Protein AF-N1QYB9-F1 (afdb_monomer_lite)

Structure (mmCIF, N/CA/C/O backbone):
data_AF-N1QYB9-F1
#
_entry.id   AF-N1QYB9-F1
#
loop_
_atom_site.group_PDB
_atom_site.id
_atom_site.type_symbol
_atom_site.label_atom_id
_atom_site.label_alt_id
_atom_site.label_comp_id
_atom_site.label_asym_id
_atom_site.label_entity_id
_atom_site.label_seq_id
_atom_site.pdbx_PDB_ins_code
_atom_site.Cartn_x
_atom_site.Cartn_y
_atom_site.Cartn_z
_atom_site.occupancy
_atom_site.B_iso_or_equiv
_atom_site.auth_seq_id
_atom_site.auth_comp_id
_atom_site.auth_asym_id
_atom_site.auth_atom_id
_atom_site.pdbx_PDB_model_num
ATOM 1 N N . MET A 1 1 ? 18.808 -28.374 1.681 1.00 31.94 1 MET A N 1
ATOM 2 C CA . MET A 1 1 ? 18.114 -27.372 2.516 1.00 31.94 1 MET A CA 1
ATOM 3 C C . MET A 1 1 ? 18.538 -25.992 2.037 1.00 31.94 1 MET A C 1
ATOM 5 O O . MET A 1 1 ? 19.625 -25.562 2.381 1.00 31.94 1 MET A O 1
ATOM 9 N N . TRP A 1 2 ? 17.746 -25.351 1.176 1.00 32.72 2 TRP A N 1
ATOM 10 C CA . TRP A 1 2 ? 17.971 -23.973 0.722 1.00 32.72 2 TRP A CA 1
ATOM 11 C C . TRP A 1 2 ? 16.859 -23.116 1.328 1.00 32.72 2 TRP A C 1
ATOM 13 O O . TRP A 1 2 ? 15.765 -23.047 0.784 1.00 32.72 2 TRP A O 1
ATOM 23 N N . GLY A 1 3 ? 17.104 -22.553 2.509 1.00 38.09 3 GLY A N 1
ATOM 24 C CA . GLY A 1 3 ? 16.190 -21.619 3.167 1.00 38.09 3 GLY A CA 1
ATOM 25 C C . GLY A 1 3 ? 16.598 -20.185 2.856 1.00 38.09 3 GLY A C 1
ATOM 26 O O . GLY A 1 3 ? 17.058 -19.483 3.745 1.00 38.09 3 GLY A O 1
ATOM 27 N N . ASN A 1 4 ? 16.503 -19.782 1.588 1.00 41.50 4 ASN A N 1
ATOM 28 C CA . ASN A 1 4 ? 16.755 -18.408 1.151 1.00 41.50 4 ASN A CA 1
ATOM 29 C C . ASN A 1 4 ? 15.411 -17.683 1.002 1.00 41.50 4 ASN A C 1
ATOM 31 O O . ASN A 1 4 ? 14.925 -17.515 -0.114 1.00 41.50 4 ASN A O 1
ATOM 35 N N . THR A 1 5 ? 14.783 -17.265 2.098 1.00 49.66 5 THR A N 1
ATOM 36 C CA . THR A 1 5 ? 13.705 -16.269 2.012 1.00 49.66 5 THR A CA 1
ATOM 37 C C . THR A 1 5 ? 14.365 -14.919 1.724 1.00 49.66 5 THR A C 1
ATOM 39 O O . THR A 1 5 ? 15.030 -14.345 2.578 1.00 49.66 5 THR A O 1
ATOM 42 N N . ILE A 1 6 ? 14.284 -14.469 0.469 1.00 65.88 6 ILE A N 1
ATOM 43 C CA . ILE A 1 6 ? 14.927 -13.243 -0.049 1.00 65.88 6 ILE A CA 1
ATOM 44 C C . ILE A 1 6 ? 14.060 -11.988 0.225 1.00 65.88 6 ILE A C 1
ATOM 46 O O . ILE A 1 6 ? 14.392 -10.890 -0.202 1.00 65.88 6 ILE A O 1
ATOM 50 N N . GLY A 1 7 ? 12.978 -12.118 0.992 1.00 75.12 7 GLY A N 1
ATOM 51 C CA . GLY A 1 7 ? 11.957 -11.089 1.180 1.00 75.12 7 GLY A CA 1
ATOM 52 C C . GLY A 1 7 ? 10.583 -11.562 0.711 1.00 75.12 7 GLY A C 1
ATOM 53 O O . GLY A 1 7 ? 10.415 -12.714 0.300 1.00 75.12 7 GLY A O 1
ATOM 54 N N . SER A 1 8 ? 9.580 -10.684 0.776 1.00 82.81 8 SER A N 1
ATOM 55 C CA . SER A 1 8 ? 8.213 -11.002 0.341 1.00 82.81 8 SER A CA 1
ATOM 56 C C . SER A 1 8 ? 7.472 -9.789 -0.212 1.00 82.81 8 SER A C 1
ATOM 58 O O . SER A 1 8 ? 7.708 -8.659 0.210 1.00 82.81 8 SER A O 1
ATOM 60 N N . PHE A 1 9 ? 6.546 -10.023 -1.141 1.00 82.94 9 PHE A N 1
ATOM 61 C CA . PHE A 1 9 ? 5.632 -8.982 -1.602 1.00 82.94 9 PHE A CA 1
ATOM 62 C C . PHE A 1 9 ? 4.643 -8.597 -0.497 1.00 82.94 9 PHE A C 1
ATOM 64 O O . PHE A 1 9 ? 4.145 -9.455 0.240 1.00 82.94 9 PHE A O 1
ATOM 71 N N . CYS A 1 10 ? 4.370 -7.299 -0.378 1.00 80.31 10 CYS A N 1
ATOM 72 C CA . CYS A 1 10 ? 3.432 -6.759 0.606 1.00 80.31 10 CYS A CA 1
ATOM 73 C C . CYS A 1 10 ? 1.975 -6.891 0.152 1.00 80.31 10 CYS A C 1
ATOM 75 O O . CYS A 1 10 ? 1.085 -6.987 0.990 1.00 80.31 10 CYS A O 1
ATOM 77 N N . GLN A 1 11 ? 1.752 -6.924 -1.161 1.00 79.56 11 GLN A N 1
ATOM 78 C CA . GLN A 1 11 ? 0.469 -7.163 -1.819 1.00 79.56 11 GLN A CA 1
ATOM 79 C C . GLN A 1 11 ? 0.679 -8.194 -2.930 1.00 79.56 11 GLN A C 1
ATOM 81 O O . GLN A 1 11 ? 1.756 -8.249 -3.526 1.00 79.56 11 GLN A O 1
ATOM 86 N N . THR A 1 12 ? -0.335 -9.012 -3.207 1.00 73.19 12 THR A N 1
ATOM 87 C CA . THR A 1 12 ? -0.298 -10.006 -4.291 1.00 73.19 12 THR A CA 1
ATOM 88 C C . THR A 1 12 ? -0.384 -9.349 -5.666 1.00 73.19 12 THR A C 1
ATOM 90 O O . THR A 1 12 ? 0.372 -9.702 -6.571 1.00 73.19 12 THR A O 1
ATOM 93 N N . ASP A 1 13 ? -1.273 -8.366 -5.799 1.00 78.19 13 ASP A N 1
ATOM 94 C CA . ASP A 1 13 ? -1.549 -7.689 -7.060 1.00 78.19 13 ASP A CA 1
ATOM 95 C C . ASP A 1 13 ? -0.537 -6.575 -7.342 1.00 78.19 13 ASP A C 1
ATOM 97 O O . ASP A 1 13 ? -0.127 -5.826 -6.452 1.00 78.19 13 ASP A O 1
ATOM 101 N N . ALA A 1 14 ? -0.176 -6.442 -8.617 1.00 85.56 14 ALA A N 1
ATOM 102 C CA . ALA A 1 14 ? 0.562 -5.287 -9.101 1.00 85.56 14 ALA A CA 1
ATOM 103 C C . ALA A 1 14 ? -0.373 -4.083 -9.229 1.00 85.56 14 ALA A C 1
ATOM 105 O O . ALA A 1 14 ? -1.490 -4.201 -9.741 1.00 85.56 14 ALA A O 1
ATOM 106 N N . VAL A 1 15 ? 0.122 -2.900 -8.884 1.00 87.00 15 VAL A N 1
ATOM 107 C CA . VAL A 1 15 ? -0.492 -1.651 -9.334 1.00 87.00 15 VAL A CA 1
ATOM 108 C C . VAL A 1 15 ? -0.003 -1.384 -10.753 1.00 87.00 15 VAL A C 1
ATOM 110 O O . VAL A 1 15 ? 1.200 -1.392 -10.992 1.00 87.00 15 VAL A O 1
ATOM 113 N N . VAL A 1 16 ? -0.912 -1.166 -11.705 1.00 86.69 16 VAL A N 1
ATOM 114 C CA . VAL A 1 16 ? -0.556 -0.982 -13.120 1.00 86.69 16 VAL A CA 1
ATOM 115 C C . VAL A 1 16 ? -0.966 0.404 -13.598 1.00 86.69 16 VAL A C 1
ATOM 117 O O . VAL A 1 16 ? -2.115 0.801 -13.426 1.00 86.69 16 VAL A O 1
ATOM 120 N N . CYS A 1 17 ? -0.033 1.123 -14.221 1.00 84.19 17 CYS A N 1
ATOM 121 C CA . CYS A 1 17 ? -0.254 2.451 -14.786 1.00 84.19 17 CYS A CA 1
ATOM 122 C C . CYS A 1 17 ? 0.583 2.628 -16.061 1.00 84.19 17 CYS A C 1
ATOM 124 O O . CYS A 1 17 ? 1.764 2.299 -16.062 1.00 84.19 17 CYS A O 1
ATOM 126 N N . HIS A 1 18 ? -0.019 3.114 -17.153 1.00 81.94 18 HIS A N 1
ATOM 127 C CA . HIS A 1 18 ? 0.671 3.423 -18.424 1.00 81.94 18 HIS A CA 1
ATOM 128 C C . HIS A 1 18 ? 1.620 2.326 -18.953 1.00 81.94 18 HIS A C 1
ATOM 130 O O . HIS A 1 18 ? 2.706 2.614 -19.447 1.00 81.94 18 HIS A O 1
ATOM 136 N N . GLY A 1 19 ? 1.222 1.051 -18.854 1.00 81.81 19 GLY A N 1
ATOM 137 C CA . GLY A 1 19 ? 2.041 -0.087 -19.312 1.00 81.81 19 GLY A CA 1
ATOM 138 C C . GLY A 1 19 ? 3.166 -0.492 -18.352 1.00 81.81 19 GLY A C 1
ATOM 139 O O . GLY A 1 19 ? 4.018 -1.308 -18.699 1.00 81.81 19 GLY A O 1
ATOM 140 N N . VAL A 1 20 ? 3.155 0.055 -17.139 1.00 85.62 20 VAL A N 1
ATOM 141 C CA . VAL A 1 20 ? 4.111 -0.239 -16.077 1.00 85.62 20 VAL A CA 1
ATOM 142 C C . VAL A 1 20 ? 3.411 -0.942 -14.932 1.00 85.62 20 VAL A C 1
ATOM 144 O O . VAL A 1 20 ? 2.372 -0.481 -14.465 1.00 85.62 20 VAL A O 1
ATOM 147 N N . ALA A 1 21 ? 4.002 -2.033 -14.457 1.00 90.00 21 ALA A N 1
ATOM 148 C CA . ALA A 1 21 ? 3.568 -2.732 -13.261 1.00 90.00 21 ALA A CA 1
ATOM 149 C C . ALA A 1 21 ? 4.485 -2.394 -12.081 1.00 90.00 21 ALA A C 1
ATOM 151 O O . ALA A 1 21 ? 5.712 -2.380 -12.208 1.00 90.00 21 ALA A O 1
ATOM 152 N N . TYR A 1 22 ? 3.877 -2.140 -10.929 1.00 89.12 22 TYR A N 1
ATOM 153 C CA . TYR A 1 22 ? 4.549 -1.780 -9.694 1.00 89.12 22 TYR A CA 1
ATOM 154 C C . TYR A 1 22 ? 4.148 -2.745 -8.582 1.00 89.12 22 TYR A C 1
ATOM 156 O O . TYR A 1 22 ? 2.961 -2.975 -8.345 1.00 89.12 22 TYR A O 1
ATOM 164 N N . TRP A 1 23 ? 5.137 -3.258 -7.858 1.00 90.25 23 TRP A N 1
ATOM 165 C CA . TRP A 1 23 ? 4.931 -4.031 -6.637 1.00 90.25 23 TRP A CA 1
ATOM 166 C C . TRP A 1 23 ? 5.656 -3.389 -5.473 1.00 90.25 23 TRP A C 1
ATOM 168 O O . TRP A 1 23 ? 6.728 -2.811 -5.635 1.00 90.25 23 TRP A O 1
ATOM 178 N N . LEU A 1 24 ? 5.105 -3.576 -4.281 1.00 87.81 24 LEU A N 1
ATOM 179 C CA . LEU A 1 24 ? 5.788 -3.275 -3.037 1.00 87.81 24 LEU A CA 1
ATOM 180 C C . LEU A 1 24 ? 6.392 -4.559 -2.460 1.00 87.81 24 LEU A C 1
ATOM 182 O O . LEU A 1 24 ? 5.697 -5.560 -2.272 1.00 87.81 24 LEU A O 1
ATOM 186 N N . PHE A 1 25 ? 7.692 -4.524 -2.192 1.00 86.31 25 PHE A N 1
ATOM 187 C CA . PHE A 1 25 ? 8.484 -5.662 -1.748 1.00 86.31 25 PHE A CA 1
ATOM 188 C C . PHE A 1 25 ? 9.208 -5.339 -0.442 1.00 86.31 25 PHE A C 1
ATOM 190 O O . PHE A 1 25 ? 9.868 -4.309 -0.333 1.00 86.31 25 PHE A O 1
ATOM 197 N N . HIS A 1 26 ? 9.111 -6.234 0.535 1.00 84.06 26 HIS A N 1
ATOM 198 C CA . HIS A 1 26 ? 9.889 -6.190 1.767 1.00 84.06 26 HIS A CA 1
ATOM 199 C C . HIS A 1 26 ? 11.169 -7.006 1.597 1.00 84.06 26 HIS A C 1
ATOM 201 O O . HIS A 1 26 ? 11.096 -8.214 1.364 1.00 84.06 26 HIS A O 1
ATOM 207 N N . ASP A 1 27 ? 12.327 -6.364 1.735 1.00 82.19 27 ASP A N 1
ATOM 208 C CA . ASP A 1 27 ? 13.626 -7.030 1.767 1.00 82.19 27 ASP A CA 1
ATOM 209 C C . ASP A 1 27 ? 13.995 -7.358 3.220 1.00 82.19 27 ASP A C 1
ATOM 211 O O . ASP A 1 27 ? 14.325 -6.472 4.011 1.00 82.19 27 ASP A O 1
ATOM 215 N N . ASP A 1 28 ? 13.954 -8.647 3.568 1.00 78.00 28 ASP A N 1
ATOM 216 C CA . ASP A 1 28 ? 14.229 -9.122 4.928 1.00 78.00 28 ASP A CA 1
ATOM 217 C C . ASP A 1 28 ? 15.686 -8.879 5.366 1.00 78.00 28 ASP A C 1
ATOM 219 O O . ASP A 1 28 ? 15.951 -8.756 6.566 1.00 78.00 28 ASP A O 1
ATOM 223 N N . LYS A 1 29 ? 16.637 -8.826 4.420 1.00 79.69 29 LYS A N 1
ATOM 224 C CA . LYS A 1 29 ? 18.067 -8.647 4.717 1.00 79.69 29 LYS A CA 1
ATOM 225 C C . LYS A 1 29 ? 18.377 -7.198 5.038 1.00 79.69 29 LYS A C 1
ATOM 227 O O . LYS A 1 29 ? 18.977 -6.919 6.073 1.00 79.69 29 LYS A O 1
ATOM 232 N N . GLU A 1 30 ? 17.931 -6.301 4.167 1.00 77.94 30 GLU A N 1
ATOM 233 C CA . GLU A 1 30 ? 18.138 -4.859 4.325 1.00 77.94 30 GLU A CA 1
ATOM 234 C C . GLU A 1 30 ? 17.107 -4.223 5.268 1.00 77.94 30 GLU A C 1
ATOM 236 O O . GLU A 1 30 ? 17.228 -3.055 5.619 1.00 77.94 30 GLU A O 1
ATOM 241 N N . ARG A 1 31 ? 16.098 -4.997 5.702 1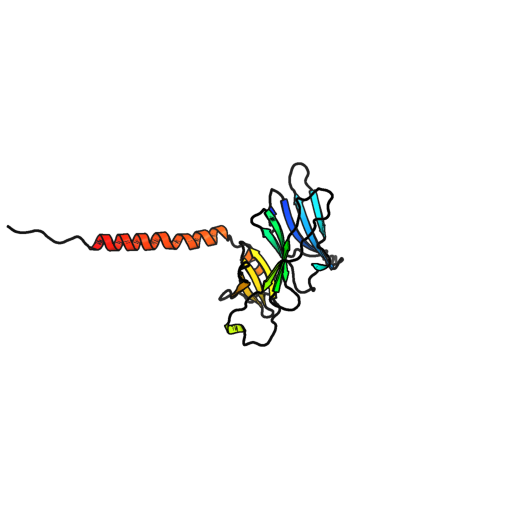.00 78.06 31 ARG A N 1
ATOM 242 C CA . ARG A 1 31 ? 15.021 -4.573 6.615 1.00 78.06 31 ARG A CA 1
ATOM 243 C C . ARG A 1 31 ? 14.320 -3.318 6.103 1.00 78.06 31 ARG A C 1
ATOM 245 O O . ARG A 1 31 ? 14.046 -2.394 6.864 1.00 78.06 31 ARG A O 1
ATOM 252 N N . CYS A 1 32 ? 14.055 -3.303 4.800 1.00 78.56 32 CYS A N 1
ATOM 253 C CA . CYS A 1 32 ? 13.515 -2.152 4.095 1.00 78.56 32 CYS A CA 1
ATOM 254 C C . CYS A 1 32 ? 12.396 -2.544 3.135 1.00 78.56 32 CYS A C 1
ATOM 256 O O . CYS A 1 32 ? 12.197 -3.718 2.813 1.00 78.56 32 CYS A O 1
ATOM 258 N N . PHE A 1 33 ? 11.691 -1.532 2.641 1.00 83.00 33 PHE A N 1
ATOM 259 C CA . PHE A 1 33 ? 10.690 -1.690 1.599 1.00 83.00 33 PHE A CA 1
ATOM 260 C C . PHE A 1 33 ? 11.184 -1.065 0.299 1.00 83.00 33 PHE A C 1
ATOM 262 O O . PHE A 1 33 ? 11.785 0.011 0.282 1.00 83.00 33 PHE A O 1
ATOM 269 N N . ARG A 1 34 ? 10.919 -1.757 -0.805 1.00 85.94 34 ARG A N 1
ATOM 270 C CA . ARG A 1 34 ? 11.282 -1.337 -2.153 1.00 85.94 34 ARG A CA 1
ATOM 271 C C . ARG A 1 34 ? 10.076 -1.405 -3.062 1.00 85.94 34 ARG A C 1
ATOM 273 O O . ARG A 1 34 ? 9.285 -2.343 -2.986 1.00 85.94 34 ARG A O 1
ATOM 280 N N . ILE A 1 35 ? 9.985 -0.450 -3.972 1.00 88.00 35 ILE A N 1
ATOM 281 C CA . ILE A 1 35 ? 9.087 -0.550 -5.112 1.00 88.00 35 ILE A CA 1
ATOM 282 C C . ILE A 1 35 ? 9.842 -1.229 -6.245 1.00 88.00 35 ILE A C 1
ATOM 284 O O . ILE A 1 35 ? 10.920 -0.788 -6.647 1.00 88.00 35 ILE A O 1
ATOM 288 N N . VAL A 1 36 ? 9.265 -2.314 -6.744 1.00 89.00 36 VAL A N 1
ATOM 289 C CA . VAL A 1 36 ? 9.715 -3.017 -7.940 1.00 89.00 36 VAL A CA 1
ATOM 290 C C . VAL A 1 36 ? 8.882 -2.509 -9.100 1.00 89.00 36 VAL A C 1
ATOM 292 O O . VAL A 1 36 ? 7.666 -2.673 -9.104 1.00 89.00 36 VAL A O 1
ATOM 295 N N . LYS A 1 37 ? 9.540 -1.894 -10.075 1.00 89.06 37 LYS A N 1
ATOM 296 C CA . LYS A 1 37 ? 8.941 -1.389 -11.306 1.00 89.06 37 LYS A CA 1
ATOM 297 C C . LYS A 1 37 ? 9.320 -2.317 -12.454 1.00 89.06 37 LYS A C 1
ATOM 299 O O . LYS A 1 37 ? 10.508 -2.539 -12.681 1.00 89.06 37 LYS A O 1
ATOM 304 N N . LEU A 1 38 ? 8.331 -2.808 -13.191 1.00 87.50 38 LEU A N 1
ATOM 305 C CA . LEU A 1 38 ? 8.507 -3.562 -14.430 1.00 87.50 38 LEU A CA 1
ATOM 306 C C . LEU A 1 38 ? 7.824 -2.809 -15.566 1.00 87.50 38 LEU A C 1
ATOM 308 O O . LEU A 1 38 ? 6.611 -2.604 -15.530 1.00 87.50 38 LEU A O 1
ATOM 312 N N . MET A 1 39 ? 8.591 -2.426 -16.581 1.00 84.31 39 MET A N 1
ATOM 313 C CA . MET A 1 39 ? 8.029 -1.968 -17.851 1.00 84.31 39 MET A CA 1
ATOM 314 C C . MET A 1 39 ? 8.244 -3.061 -18.887 1.00 84.31 39 MET A C 1
ATOM 316 O O . MET A 1 39 ? 9.363 -3.556 -19.018 1.00 84.31 39 MET A O 1
ATOM 320 N N . ILE A 1 40 ? 7.179 -3.418 -19.603 1.00 78.81 40 ILE A N 1
ATOM 321 C CA . ILE A 1 40 ? 7.239 -4.345 -20.735 1.00 78.81 40 ILE A CA 1
ATOM 322 C C . ILE A 1 40 ? 6.979 -3.529 -21.998 1.00 78.81 40 ILE A C 1
ATOM 324 O O . ILE A 1 40 ? 5.965 -2.834 -22.088 1.00 78.81 40 ILE A O 1
ATOM 328 N N . GLY A 1 41 ? 7.900 -3.563 -22.955 1.00 74.06 41 GLY A N 1
ATOM 329 C CA . GLY A 1 41 ? 7.850 -2.680 -24.115 1.00 74.06 41 GLY A CA 1
ATOM 330 C C . GLY A 1 41 ? 8.956 -2.947 -25.126 1.00 74.06 41 GLY A C 1
ATOM 331 O O . GLY A 1 41 ? 9.275 -4.091 -25.426 1.00 74.06 41 GLY A O 1
ATOM 332 N N . GLN A 1 42 ? 9.507 -1.876 -25.705 1.00 67.44 42 GLN A N 1
ATOM 333 C CA . GLN A 1 42 ? 10.589 -1.993 -26.687 1.00 67.44 42 GLN A CA 1
ATOM 334 C C . GLN A 1 42 ? 11.907 -2.444 -26.039 1.00 67.44 42 GLN A C 1
ATOM 336 O O . GLN A 1 42 ? 12.627 -3.235 -26.640 1.00 67.44 42 GLN A O 1
ATOM 341 N N . ASP A 1 43 ? 12.159 -1.997 -24.806 1.00 75.19 43 ASP A N 1
ATOM 342 C CA . ASP A 1 43 ? 13.225 -2.483 -23.934 1.00 75.19 43 ASP A CA 1
ATOM 343 C C . ASP A 1 43 ? 12.609 -2.822 -22.572 1.00 75.19 43 ASP A C 1
ATOM 345 O O . ASP A 1 43 ? 12.263 -1.929 -21.789 1.00 75.19 43 ASP A O 1
ATOM 349 N N . ASP A 1 44 ? 12.434 -4.115 -22.304 1.00 80.75 44 ASP A N 1
ATOM 350 C CA . ASP A 1 44 ? 11.954 -4.591 -21.010 1.00 80.75 44 ASP A CA 1
ATOM 351 C C . ASP A 1 44 ? 12.986 -4.251 -19.934 1.00 80.75 44 ASP A C 1
ATOM 353 O O . ASP A 1 44 ? 14.159 -4.623 -20.037 1.00 80.75 44 ASP A O 1
ATOM 357 N N . TYR A 1 45 ? 12.562 -3.569 -18.871 1.00 82.50 45 TYR A N 1
ATOM 358 C CA . TYR A 1 45 ? 13.455 -3.297 -17.752 1.00 82.50 45 TYR A CA 1
ATOM 359 C C . TYR A 1 45 ? 12.763 -3.398 -16.399 1.00 82.50 45 TYR A C 1
ATOM 361 O O . TYR A 1 45 ? 11.583 -3.082 -16.222 1.00 82.50 45 TYR A O 1
ATOM 369 N N . LEU A 1 46 ? 13.567 -3.828 -15.428 1.00 86.00 46 LEU A N 1
ATOM 370 C CA . LEU A 1 46 ? 13.214 -3.972 -14.027 1.00 86.00 46 LEU A CA 1
ATOM 371 C C . LEU A 1 46 ? 14.021 -2.952 -13.215 1.00 86.00 46 LEU A C 1
ATOM 373 O O . LEU A 1 46 ? 15.252 -2.958 -13.266 1.00 86.00 46 LEU A O 1
ATOM 377 N N . ARG A 1 47 ? 13.346 -2.085 -12.458 1.00 85.56 47 ARG A N 1
ATOM 378 C CA . ARG A 1 47 ? 13.981 -1.095 -11.573 1.00 85.56 47 ARG A CA 1
ATOM 379 C C . ARG A 1 47 ? 13.513 -1.294 -10.137 1.00 85.56 47 ARG A C 1
ATOM 381 O O . ARG A 1 47 ? 12.347 -1.584 -9.890 1.00 85.56 47 ARG A O 1
ATOM 388 N N . PHE A 1 48 ? 14.430 -1.088 -9.198 1.00 84.25 48 PHE A N 1
ATOM 389 C CA . PHE A 1 48 ? 14.136 -1.052 -7.772 1.00 84.25 48 PHE A CA 1
ATOM 390 C C . PHE A 1 48 ? 14.310 0.372 -7.259 1.00 84.25 48 PHE A C 1
ATOM 392 O O . PHE A 1 48 ? 15.355 0.986 -7.482 1.00 84.25 48 PHE A O 1
ATOM 399 N N . THR A 1 49 ? 13.304 0.869 -6.550 1.00 84.19 49 THR A N 1
ATOM 400 C CA . THR A 1 49 ? 13.345 2.168 -5.879 1.00 84.19 49 THR A CA 1
ATOM 401 C C . THR A 1 49 ? 13.168 1.946 -4.388 1.00 84.19 49 THR A C 1
ATOM 403 O O . THR A 1 49 ? 12.232 1.273 -3.959 1.00 84.19 49 THR A O 1
ATOM 406 N N . TRP A 1 50 ? 14.086 2.487 -3.596 1.00 79.75 50 TRP A N 1
ATOM 407 C CA . TRP A 1 50 ? 14.026 2.413 -2.142 1.00 79.75 50 TRP A CA 1
ATOM 408 C C . TRP A 1 50 ? 12.969 3.376 -1.620 1.00 79.75 50 TRP A C 1
ATOM 410 O O . TRP A 1 50 ? 12.855 4.498 -2.120 1.00 79.75 50 TRP A O 1
ATOM 420 N N . LEU A 1 51 ? 12.200 2.937 -0.627 1.00 79.06 51 LEU A N 1
ATOM 421 C CA . LEU A 1 51 ? 11.386 3.866 0.143 1.00 79.06 51 LEU A CA 1
ATOM 422 C C . LEU A 1 51 ? 12.275 4.594 1.167 1.00 79.06 51 LEU A C 1
ATOM 424 O O . LEU A 1 51 ? 13.211 3.977 1.679 1.00 79.06 51 LEU A O 1
ATOM 428 N N . PRO A 1 52 ? 12.014 5.884 1.447 1.00 72.50 52 PRO A N 1
ATOM 429 C CA . PRO A 1 52 ? 12.692 6.632 2.501 1.00 72.50 52 PRO A CA 1
ATOM 430 C C . PRO A 1 52 ? 12.717 5.880 3.834 1.00 72.50 52 PRO A C 1
ATOM 432 O O . PRO A 1 52 ? 11.736 5.231 4.196 1.00 72.50 52 PRO A O 1
ATOM 435 N N . ASP A 1 53 ? 13.793 6.043 4.607 1.00 68.88 53 ASP A N 1
ATOM 436 C CA . ASP A 1 53 ? 13.923 5.413 5.930 1.00 68.88 53 ASP A CA 1
ATOM 437 C C . ASP A 1 53 ? 12.802 5.838 6.898 1.00 68.88 53 ASP A C 1
ATOM 439 O O . ASP A 1 53 ? 12.362 5.066 7.745 1.00 68.88 53 ASP A O 1
ATOM 443 N N . GLU A 1 54 ? 12.272 7.050 6.728 1.00 68.75 54 GLU A N 1
ATOM 444 C CA . GLU A 1 54 ? 11.125 7.588 7.475 1.00 68.75 54 GLU A CA 1
ATOM 445 C C . GLU A 1 54 ? 9.823 6.810 7.219 1.00 68.75 54 GLU A C 1
ATOM 447 O O . GLU A 1 54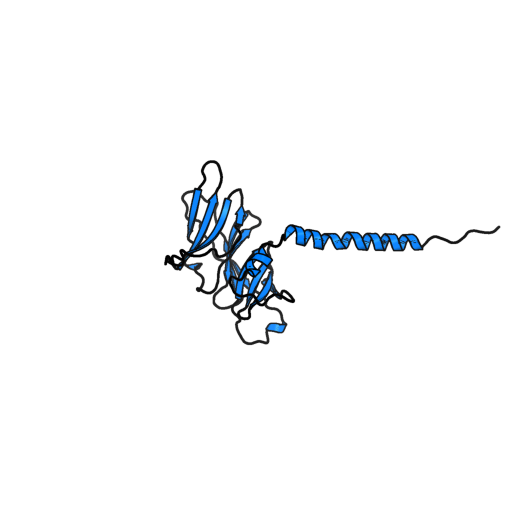 ? 8.899 6.852 8.031 1.00 68.75 54 GLU A O 1
ATOM 452 N N . MET A 1 55 ? 9.759 6.092 6.093 1.00 68.19 55 MET A N 1
ATOM 453 C CA . MET A 1 55 ? 8.651 5.226 5.699 1.00 68.19 55 MET A CA 1
ATOM 454 C C . MET A 1 55 ? 8.845 3.782 6.166 1.00 68.19 55 MET A C 1
ATOM 456 O O . MET A 1 55 ? 8.005 2.942 5.849 1.00 68.19 55 MET A O 1
ATOM 460 N N . LEU A 1 56 ? 9.916 3.450 6.899 1.00 64.94 56 LEU A N 1
ATOM 461 C CA . LEU A 1 56 ? 10.131 2.096 7.411 1.00 64.94 56 LEU A CA 1
ATOM 462 C C . LEU A 1 56 ? 9.120 1.801 8.531 1.00 64.94 56 LEU A C 1
ATOM 464 O O . LEU A 1 56 ? 9.196 2.403 9.602 1.00 64.94 56 LEU A O 1
ATOM 468 N N . PRO A 1 57 ? 8.142 0.906 8.312 1.00 60.28 57 PRO A N 1
ATOM 469 C CA . PRO A 1 57 ? 7.218 0.511 9.357 1.00 60.28 57 PRO A CA 1
ATOM 470 C C . PRO A 1 57 ? 7.947 -0.284 10.438 1.00 60.28 57 PRO A C 1
ATOM 472 O O . PRO A 1 57 ? 8.967 -0.937 10.192 1.00 60.28 57 PRO A O 1
ATOM 475 N N . ASP A 1 58 ? 7.344 -0.308 11.623 1.00 58.47 58 ASP A N 1
ATOM 476 C CA . ASP A 1 58 ? 7.611 -1.386 12.560 1.00 58.47 58 ASP A CA 1
ATOM 477 C C . ASP A 1 58 ? 7.214 -2.730 11.917 1.00 58.47 58 ASP A C 1
ATOM 479 O O . ASP A 1 58 ? 6.310 -2.803 11.078 1.00 58.47 58 ASP A O 1
ATOM 483 N N . ARG A 1 59 ? 7.927 -3.799 12.281 1.00 54.78 59 ARG A N 1
ATOM 484 C CA . ARG A 1 59 ? 7.964 -5.098 11.578 1.00 54.78 59 ARG A CA 1
ATOM 485 C C . ARG A 1 59 ? 6.596 -5.747 11.344 1.00 54.78 59 ARG A C 1
ATOM 487 O O . ARG A 1 59 ? 6.475 -6.610 10.474 1.00 54.78 59 ARG A O 1
ATOM 494 N N . ASP A 1 60 ? 5.588 -5.325 12.095 1.00 58.41 60 ASP A N 1
ATOM 495 C CA . ASP A 1 60 ? 4.257 -5.916 12.108 1.00 58.41 60 ASP A CA 1
ATOM 496 C C . ASP A 1 60 ? 3.264 -5.236 11.146 1.00 58.41 60 ASP A C 1
ATOM 498 O O . ASP A 1 60 ? 2.153 -5.737 10.955 1.00 58.41 60 ASP A O 1
ATOM 502 N N . HIS A 1 61 ? 3.634 -4.123 10.494 1.00 70.88 61 HIS A N 1
ATOM 503 C CA . HIS A 1 61 ? 2.740 -3.391 9.587 1.00 70.88 61 HIS A CA 1
ATOM 504 C C . HIS A 1 61 ? 3.254 -3.363 8.156 1.00 70.88 61 HIS A C 1
ATOM 506 O O . HIS A 1 61 ? 4.152 -2.609 7.796 1.00 70.88 61 HIS A O 1
ATOM 512 N N . ARG A 1 62 ? 2.625 -4.172 7.302 1.00 77.06 62 ARG A N 1
ATOM 513 C CA . ARG A 1 62 ? 2.899 -4.163 5.865 1.00 77.06 62 ARG A CA 1
ATOM 514 C C . ARG A 1 62 ? 2.272 -2.911 5.237 1.00 77.06 62 ARG A C 1
ATOM 516 O O . ARG A 1 62 ? 1.063 -2.719 5.388 1.00 77.06 62 ARG A O 1
ATOM 523 N N . PRO A 1 63 ? 3.053 -2.059 4.549 1.00 85.69 63 PRO A N 1
ATOM 524 C CA . PRO A 1 63 ? 2.493 -0.978 3.764 1.00 85.69 63 PRO A CA 1
ATOM 525 C C . PRO A 1 63 ? 1.800 -1.554 2.530 1.00 85.69 63 PRO A C 1
ATOM 527 O O . PRO A 1 63 ? 1.964 -2.725 2.179 1.00 85.69 63 PRO A O 1
ATOM 530 N N . CYS A 1 64 ? 1.028 -0.719 1.852 1.00 87.44 64 CYS A N 1
ATOM 531 C CA . CYS A 1 64 ? 0.336 -1.119 0.641 1.00 87.44 64 CYS A CA 1
ATOM 532 C C . CYS A 1 64 ? 0.449 -0.014 -0.420 1.00 87.44 64 CYS A C 1
ATOM 534 O O . CYS A 1 64 ? 0.433 1.174 -0.094 1.00 87.44 64 CYS A O 1
ATOM 536 N N . LEU A 1 65 ? 0.650 -0.400 -1.679 1.00 88.81 65 LEU A N 1
ATOM 537 C CA . LEU A 1 65 ? 0.758 0.504 -2.817 1.00 88.81 65 LEU A CA 1
ATOM 538 C C . LEU A 1 65 ? -0.633 0.762 -3.404 1.00 88.81 65 LEU A C 1
ATOM 540 O O . LEU A 1 65 ? -1.475 -0.137 -3.450 1.00 88.81 65 LEU A O 1
ATOM 544 N N . ARG A 1 66 ? -0.849 1.991 -3.865 1.00 88.44 66 ARG A N 1
ATOM 545 C CA . ARG A 1 66 ? -2.080 2.462 -4.498 1.00 88.44 66 ARG A CA 1
ATOM 546 C C . ARG A 1 66 ? -1.754 3.353 -5.695 1.00 88.44 66 ARG A C 1
ATOM 548 O O . ARG A 1 66 ? -0.786 4.112 -5.654 1.00 88.44 66 ARG A O 1
ATOM 555 N N . LEU A 1 67 ? -2.619 3.313 -6.710 1.00 87.75 67 LEU A N 1
ATOM 556 C CA . LEU A 1 67 ? -2.683 4.332 -7.758 1.00 87.75 67 LEU A CA 1
ATOM 557 C C . LEU A 1 67 ? -3.750 5.379 -7.425 1.00 87.75 67 LEU A C 1
ATOM 559 O O . LEU A 1 67 ? -4.878 5.047 -7.044 1.00 87.75 67 LEU A O 1
ATOM 563 N N . ASN A 1 68 ? -3.395 6.646 -7.574 1.00 85.38 68 ASN A N 1
ATOM 564 C CA . ASN A 1 68 ? -4.328 7.756 -7.457 1.00 85.38 68 ASN A CA 1
ATOM 565 C C . ASN A 1 68 ? -5.047 8.019 -8.787 1.00 85.38 68 ASN A C 1
ATOM 567 O O . ASN A 1 68 ? -4.664 7.518 -9.839 1.00 85.38 68 ASN A O 1
ATOM 571 N N . SER A 1 69 ? -6.098 8.838 -8.747 1.00 83.38 69 SER A N 1
ATOM 572 C CA . SER A 1 69 ? -6.863 9.230 -9.941 1.00 83.38 69 SER A CA 1
ATOM 573 C C . SER A 1 69 ? -6.082 10.098 -10.932 1.00 83.38 69 SER A C 1
ATOM 575 O O . SER A 1 69 ? -6.541 10.303 -12.048 1.00 83.38 69 SER A O 1
ATOM 577 N N . ASP A 1 70 ? -4.954 10.659 -10.503 1.00 84.81 70 ASP A N 1
ATOM 578 C CA . ASP A 1 70 ? -4.024 11.451 -11.311 1.00 84.81 70 ASP A CA 1
ATOM 579 C C . ASP A 1 70 ? -2.820 10.619 -11.792 1.00 84.81 70 ASP A C 1
ATOM 581 O O . ASP A 1 70 ? -1.792 11.183 -12.156 1.00 84.81 70 ASP A O 1
ATOM 585 N N . ASP A 1 71 ? -2.940 9.286 -11.764 1.00 82.31 71 ASP A N 1
ATOM 586 C CA . ASP A 1 71 ? -1.911 8.320 -12.164 1.00 82.31 71 ASP A CA 1
ATOM 587 C C . ASP A 1 71 ? -0.623 8.357 -11.323 1.00 82.31 71 ASP A C 1
ATOM 589 O O . ASP A 1 71 ? 0.375 7.720 -11.673 1.00 82.31 71 ASP A O 1
ATOM 593 N N . THR A 1 72 ? -0.638 9.049 -10.179 1.00 86.06 72 THR A N 1
ATOM 594 C CA . THR A 1 72 ? 0.488 9.060 -9.239 1.00 86.06 72 THR A CA 1
ATOM 595 C C . THR A 1 72 ? 0.439 7.869 -8.287 1.00 86.06 72 THR A C 1
ATOM 597 O O . THR A 1 72 ? -0.630 7.415 -7.863 1.00 86.06 72 THR A O 1
ATOM 600 N N . LEU A 1 73 ? 1.614 7.355 -7.918 1.00 88.12 73 LEU A N 1
ATOM 601 C CA . LEU A 1 73 ? 1.725 6.298 -6.919 1.00 88.12 73 LEU A CA 1
ATOM 602 C C . LEU A 1 73 ? 1.653 6.865 -5.506 1.00 88.12 73 LEU A C 1
ATOM 604 O O . LEU A 1 73 ? 2.155 7.949 -5.193 1.00 88.12 73 LEU A O 1
ATOM 608 N N . SER A 1 74 ? 1.044 6.091 -4.618 1.00 90.00 74 SER A N 1
ATOM 609 C CA . SER A 1 74 ? 1.054 6.363 -3.190 1.00 90.00 74 SER A CA 1
ATOM 610 C C . SER A 1 74 ? 1.276 5.104 -2.379 1.00 90.00 74 SER A C 1
ATOM 612 O O . SER A 1 74 ? 0.802 4.027 -2.735 1.00 90.00 74 SER A O 1
ATOM 614 N N . VAL A 1 75 ? 1.982 5.259 -1.266 1.00 89.88 75 VAL A N 1
ATOM 615 C CA . VAL A 1 75 ? 2.194 4.205 -0.279 1.00 89.88 75 VAL A CA 1
ATOM 616 C C . VAL A 1 75 ? 1.363 4.533 0.951 1.00 89.88 75 VAL A C 1
ATOM 618 O O . VAL A 1 75 ? 1.453 5.618 1.525 1.00 89.88 75 VAL A O 1
ATOM 621 N N . LEU A 1 76 ? 0.533 3.577 1.335 1.00 89.56 76 LEU A N 1
ATOM 622 C CA . LEU A 1 76 ? -0.340 3.623 2.493 1.00 89.56 76 LEU A CA 1
ATOM 623 C C . LEU A 1 76 ? 0.316 2.827 3.619 1.00 89.56 76 LEU A C 1
ATOM 625 O O . LEU A 1 76 ? 0.690 1.669 3.429 1.00 89.56 76 LEU A O 1
ATOM 629 N N . GLN A 1 77 ? 0.433 3.432 4.793 1.00 87.12 77 GLN A N 1
ATOM 630 C CA . GLN A 1 77 ? 1.149 2.859 5.927 1.00 87.12 77 GLN A CA 1
ATOM 631 C C . GLN A 1 77 ? 0.398 3.120 7.229 1.00 87.12 77 GLN A C 1
ATOM 633 O O . GLN A 1 77 ? -0.101 4.221 7.453 1.00 87.12 77 GLN A O 1
ATOM 638 N N . MET A 1 78 ? 0.323 2.115 8.103 1.00 85.50 78 MET A N 1
ATOM 639 C CA . MET A 1 78 ? -0.219 2.310 9.447 1.00 85.50 78 MET A CA 1
ATOM 640 C C . MET A 1 78 ? 0.864 2.845 10.381 1.00 85.50 78 MET A C 1
ATOM 642 O O . MET A 1 78 ? 1.983 2.333 10.392 1.00 85.50 78 MET A O 1
ATOM 646 N N . GLN A 1 79 ? 0.521 3.843 11.192 1.00 79.88 79 GLN A N 1
ATOM 647 C CA . GLN A 1 79 ? 1.397 4.322 12.252 1.00 79.88 79 GLN A CA 1
ATOM 648 C C . GLN A 1 79 ? 1.423 3.326 13.426 1.00 79.88 79 GLN A C 1
ATOM 650 O O . GLN A 1 79 ? 0.374 2.858 13.866 1.00 79.88 79 GLN A O 1
ATOM 655 N N . GLU A 1 80 ? 2.614 3.086 13.985 1.00 66.81 80 GLU A N 1
ATOM 656 C CA . GLU A 1 80 ? 2.914 2.120 15.063 1.00 66.81 80 GLU A CA 1
ATOM 657 C C . GLU A 1 80 ? 1.916 2.135 16.239 1.00 66.81 80 GLU A C 1
ATOM 659 O O . GLU A 1 80 ? 1.567 1.101 16.800 1.00 66.81 80 GLU A O 1
ATOM 664 N N . THR A 1 81 ? 1.409 3.310 16.624 1.00 62.12 81 THR A N 1
ATOM 665 C CA . THR A 1 81 ? 0.631 3.466 17.863 1.00 62.12 81 THR A CA 1
ATOM 666 C C . THR A 1 81 ? -0.885 3.587 17.688 1.00 62.12 81 THR A C 1
ATOM 668 O O . THR A 1 81 ? -1.563 3.990 18.649 1.00 62.12 81 THR A O 1
ATOM 671 N N . GLY A 1 82 ? -1.455 3.215 16.533 1.00 63.94 82 GLY A N 1
ATOM 672 C CA . GLY A 1 82 ? -2.908 3.047 16.460 1.00 63.94 82 GLY A CA 1
ATOM 673 C C . GLY A 1 82 ? -3.568 3.133 15.090 1.00 63.94 82 GLY A C 1
ATOM 674 O O . GLY A 1 82 ? -3.136 2.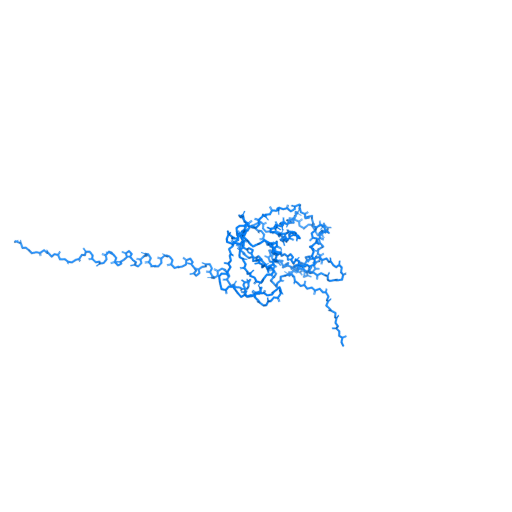545 14.111 1.00 63.94 82 GLY A O 1
ATOM 675 N N . SER A 1 83 ? -4.702 3.829 15.071 1.00 77.94 83 SER A N 1
ATOM 676 C CA . SER A 1 83 ? -5.662 3.911 13.973 1.00 77.94 83 SER A CA 1
ATOM 677 C C . SER A 1 83 ? -5.340 5.021 12.973 1.00 77.94 83 SER A C 1
ATOM 679 O O . SER A 1 83 ? -6.251 5.586 12.387 1.00 77.94 83 SER A O 1
ATOM 681 N N . ARG A 1 84 ? -4.072 5.403 12.805 1.00 86.94 84 ARG A N 1
ATOM 682 C CA . ARG A 1 84 ? -3.684 6.496 11.903 1.00 86.94 84 ARG A CA 1
ATOM 683 C C . ARG A 1 84 ? -2.999 5.944 10.669 1.00 86.94 84 ARG A C 1
ATOM 685 O O . ARG A 1 84 ? -1.985 5.261 10.771 1.00 86.94 84 ARG A O 1
ATOM 692 N N . LEU A 1 85 ? -3.553 6.290 9.518 1.00 88.50 85 LEU A N 1
ATOM 693 C CA . LEU A 1 85 ? -3.041 5.930 8.212 1.00 88.50 85 LEU A CA 1
ATOM 694 C C . LEU A 1 85 ? -2.243 7.099 7.635 1.00 88.50 85 LEU A C 1
ATOM 696 O O . LEU A 1 85 ? -2.776 8.197 7.489 1.00 88.50 85 LEU A O 1
ATOM 700 N N . GLN A 1 86 ? -0.991 6.853 7.279 1.00 89.50 86 GLN A N 1
ATOM 701 C CA . GLN A 1 86 ? -0.149 7.768 6.521 1.00 89.50 86 GLN A CA 1
ATOM 702 C C . GLN A 1 86 ? -0.228 7.428 5.031 1.00 89.50 86 GLN A C 1
ATOM 704 O O . GLN A 1 86 ? -0.138 6.264 4.642 1.00 89.50 86 GLN A O 1
ATOM 709 N N . ILE A 1 87 ? -0.404 8.455 4.203 1.00 89.75 87 ILE A N 1
ATOM 710 C CA . ILE A 1 87 ? -0.423 8.378 2.745 1.00 89.75 87 ILE A CA 1
ATOM 711 C C . ILE A 1 87 ? 0.755 9.186 2.220 1.00 89.75 87 ILE A C 1
ATOM 713 O O . ILE A 1 87 ? 0.721 10.418 2.214 1.00 89.75 87 ILE A O 1
ATOM 717 N N . TRP A 1 88 ? 1.777 8.478 1.765 1.00 89.06 88 TRP A N 1
ATOM 718 C CA . TRP A 1 88 ? 2.959 9.043 1.132 1.00 89.06 88 TRP A CA 1
ATOM 719 C C . TRP A 1 88 ? 2.738 9.091 -0.370 1.00 89.06 88 TRP A C 1
ATOM 721 O O . TRP A 1 88 ? 2.334 8.087 -0.957 1.00 89.06 88 TRP A O 1
ATOM 731 N N . ARG A 1 89 ? 2.991 10.239 -0.997 1.00 88.00 89 ARG A N 1
ATOM 732 C CA . ARG A 1 89 ? 2.821 10.412 -2.445 1.00 88.00 89 ARG A CA 1
ATOM 733 C C . ARG A 1 89 ? 4.171 10.566 -3.116 1.00 88.00 89 ARG A C 1
ATOM 735 O O . ARG A 1 89 ? 5.044 11.249 -2.586 1.00 88.00 89 ARG A O 1
ATOM 742 N N . GLN A 1 90 ? 4.314 9.963 -4.286 1.00 82.94 90 GLN A N 1
ATOM 743 C CA . GLN A 1 90 ? 5.473 10.194 -5.132 1.00 82.94 90 GLN A CA 1
ATOM 744 C C . GLN A 1 90 ? 5.321 11.546 -5.843 1.00 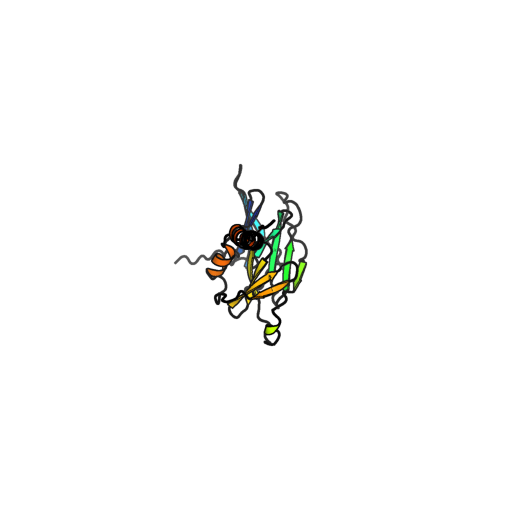82.94 90 GLN A C 1
ATOM 746 O O . GLN A 1 90 ? 4.290 11.798 -6.466 1.00 82.94 90 GLN A O 1
ATOM 751 N N . GLU A 1 91 ? 6.333 12.407 -5.759 1.00 73.44 91 GLU A N 1
ATOM 752 C CA . GLU A 1 91 ? 6.390 13.678 -6.483 1.00 73.44 91 GLU A CA 1
ATOM 753 C C . GLU A 1 91 ? 7.330 13.595 -7.688 1.00 73.44 91 GLU A C 1
ATOM 755 O O . GLU A 1 91 ? 8.400 12.983 -7.641 1.00 73.44 91 GLU A O 1
ATOM 760 N N . GLY A 1 92 ? 6.905 14.244 -8.775 1.00 62.75 92 GLY A N 1
ATOM 761 C CA . GLY A 1 92 ? 7.646 14.347 -10.027 1.00 62.75 92 GLY A CA 1
ATOM 762 C C . GLY A 1 92 ? 7.345 13.224 -11.019 1.00 62.75 92 GLY A C 1
ATOM 763 O O . GLY A 1 92 ? 7.099 12.074 -10.657 1.00 62.75 92 GLY A O 1
ATOM 764 N N . GLN A 1 93 ? 7.386 13.564 -12.311 1.00 54.12 93 GLN A N 1
ATOM 765 C CA . GLN A 1 93 ? 7.547 12.548 -13.345 1.00 54.12 93 GLN A CA 1
ATOM 766 C C . GLN A 1 93 ? 8.951 11.964 -13.210 1.00 54.12 93 GLN A C 1
ATOM 768 O O . GLN A 1 93 ? 9.924 12.715 -13.153 1.00 54.12 93 GLN A O 1
ATOM 773 N N . GLU A 1 94 ? 9.047 10.635 -13.144 1.00 53.19 94 GLU A N 1
ATOM 774 C CA . GLU A 1 94 ? 10.321 9.921 -13.115 1.00 53.19 94 GLU A CA 1
ATOM 775 C C . GLU A 1 94 ? 11.197 10.378 -14.286 1.00 53.19 94 GLU A C 1
ATOM 777 O O . GLU A 1 94 ? 11.018 9.947 -15.426 1.00 53.19 94 GLU A O 1
ATOM 782 N N . SER A 1 95 ? 12.193 11.218 -14.008 1.00 48.09 95 SER A N 1
ATOM 783 C CA . SER A 1 95 ? 13.362 11.236 -14.867 1.00 48.09 95 SER A CA 1
ATOM 784 C C . SER A 1 95 ? 14.119 9.928 -14.619 1.00 48.09 95 SER A C 1
ATOM 786 O O . SER A 1 95 ? 14.142 9.393 -13.506 1.00 48.09 95 SER A O 1
ATOM 788 N N . PHE A 1 96 ? 14.733 9.381 -15.667 1.00 46.59 96 PHE A N 1
ATOM 789 C CA . PHE A 1 96 ? 15.481 8.119 -15.602 1.00 46.59 96 PHE A CA 1
ATOM 790 C C . PHE A 1 96 ? 16.605 8.119 -14.546 1.00 46.59 96 PHE A C 1
ATOM 792 O O . PHE A 1 96 ? 17.090 7.051 -14.177 1.00 46.59 96 PHE A O 1
ATOM 799 N N . TYR A 1 97 ? 16.999 9.299 -14.057 1.00 45.91 97 TYR A N 1
ATOM 800 C CA . TYR A 1 97 ? 18.160 9.501 -13.196 1.00 45.91 97 TYR A CA 1
ATOM 801 C C . TYR A 1 97 ? 17.826 9.986 -11.788 1.00 45.91 97 TYR A C 1
ATOM 803 O O . TYR A 1 97 ? 18.702 9.904 -10.931 1.00 45.91 97 TYR A O 1
ATOM 811 N N . ASP A 1 98 ? 16.606 10.465 -11.527 1.00 47.31 98 ASP A N 1
ATOM 812 C CA . ASP A 1 98 ? 16.288 10.998 -10.203 1.00 47.31 98 ASP A CA 1
ATOM 813 C C . ASP A 1 98 ? 15.778 9.911 -9.258 1.00 47.31 98 ASP A C 1
ATOM 815 O O . ASP A 1 98 ? 15.024 8.999 -9.633 1.00 47.31 98 ASP A O 1
ATOM 819 N N . SER A 1 99 ? 16.215 10.014 -8.008 1.00 55.16 99 SER A N 1
ATOM 820 C CA . SER A 1 99 ? 15.573 9.341 -6.890 1.00 55.16 99 SER A CA 1
ATOM 821 C C . SER A 1 99 ? 14.194 9.961 -6.726 1.00 55.16 99 SER A C 1
ATOM 823 O O . SER A 1 99 ? 14.094 11.152 -6.437 1.00 55.16 99 SER A O 1
ATOM 825 N N . SER A 1 100 ? 13.142 9.172 -6.931 1.00 61.09 100 SER 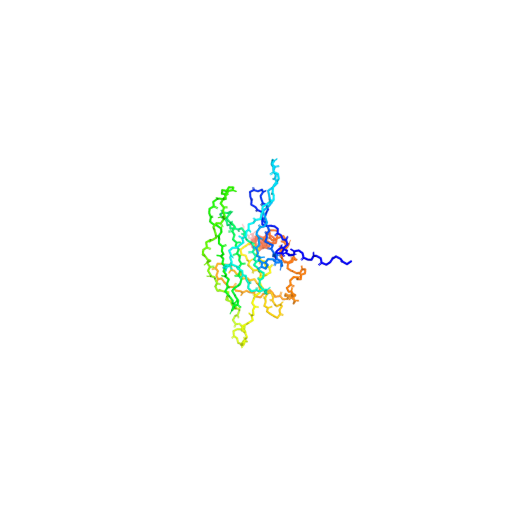A N 1
ATOM 826 C CA . SER A 1 100 ? 11.765 9.597 -6.698 1.00 61.09 100 SER A CA 1
ATOM 827 C C . SER A 1 100 ? 11.649 10.272 -5.331 1.00 61.09 100 SER A C 1
ATOM 829 O O . SER A 1 100 ? 11.887 9.625 -4.309 1.00 61.09 100 SER A O 1
ATOM 831 N N . GLN A 1 101 ? 11.312 11.561 -5.310 1.00 71.75 101 GLN A N 1
ATOM 832 C CA . GLN A 1 101 ? 11.085 12.269 -4.057 1.00 71.75 101 GLN A CA 1
ATOM 833 C C . GLN A 1 101 ? 9.703 11.873 -3.539 1.00 71.75 101 GLN A C 1
ATOM 835 O O . GLN A 1 101 ? 8.698 11.983 -4.241 1.00 71.75 101 GLN A O 1
ATOM 840 N N . TRP A 1 102 ? 9.663 11.337 -2.324 1.00 80.12 102 TRP A N 1
ATOM 841 C CA . TRP A 1 102 ? 8.419 11.036 -1.629 1.00 80.12 102 TRP A CA 1
ATOM 842 C C . TRP A 1 102 ? 8.069 12.227 -0.750 1.00 80.12 102 TRP A C 1
ATOM 844 O O . TRP A 1 102 ? 8.882 12.672 0.058 1.00 80.12 102 TRP A O 1
ATOM 854 N N . LEU A 1 103 ? 6.865 12.757 -0.931 1.00 81.50 103 LEU A N 1
ATOM 855 C CA . LEU A 1 103 ? 6.382 13.891 -0.159 1.00 81.50 103 LEU A CA 1
ATOM 856 C C . LEU A 1 103 ? 5.925 13.476 1.231 1.00 81.50 103 LEU A C 1
ATOM 858 O O . LEU A 1 103 ? 5.469 12.350 1.449 1.00 81.50 103 LEU A O 1
ATOM 862 N N . HIS A 1 104 ? 5.969 14.456 2.136 1.00 71.69 104 HIS A N 1
ATOM 863 C CA . HIS A 1 104 ? 5.471 14.332 3.498 1.00 71.69 104 HIS A CA 1
ATOM 864 C C . HIS A 1 104 ? 4.065 13.706 3.524 1.00 71.69 104 HIS A C 1
ATOM 866 O O . HIS A 1 104 ? 3.192 14.107 2.743 1.00 71.69 104 HIS A O 1
ATOM 872 N N . PRO A 1 105 ? 3.804 12.765 4.446 1.00 78.38 105 PRO A N 1
ATOM 873 C CA . PRO A 1 105 ? 2.571 12.006 4.445 1.00 78.38 105 PRO A CA 1
ATOM 874 C C . PRO A 1 105 ? 1.365 12.881 4.775 1.00 78.38 105 PRO A C 1
ATOM 876 O O . PRO A 1 105 ? 1.370 13.661 5.735 1.00 78.38 105 PRO A O 1
ATOM 879 N N . GLN A 1 106 ? 0.278 12.678 4.035 1.00 88.06 106 GLN A N 1
ATOM 880 C CA . GLN A 1 106 ? -1.057 13.027 4.507 1.00 88.06 106 GLN A CA 1
ATOM 881 C C . GLN A 1 106 ? -1.467 11.993 5.560 1.00 88.06 106 GLN A C 1
ATOM 883 O O . GLN A 1 106 ? -1.339 10.797 5.325 1.00 88.06 106 GLN A O 1
ATOM 888 N N . THR A 1 107 ? -1.973 12.424 6.715 1.00 88.69 107 THR A N 1
ATOM 889 C CA . THR A 1 107 ? -2.425 11.501 7.769 1.00 88.69 107 THR A CA 1
ATOM 890 C C . THR A 1 107 ? -3.944 11.522 7.891 1.00 88.69 107 THR A C 1
ATOM 892 O O . THR A 1 107 ? -4.539 12.592 7.995 1.00 88.69 107 THR A O 1
ATOM 895 N N . ILE A 1 108 ? -4.562 10.343 7.909 1.00 89.56 108 ILE A N 1
ATOM 896 C CA . ILE A 1 108 ? -5.997 10.141 8.132 1.00 89.56 108 ILE A CA 1
ATOM 897 C C . ILE A 1 108 ? -6.183 9.333 9.410 1.00 89.56 108 ILE A C 1
ATOM 899 O O . ILE A 1 108 ? -5.498 8.337 9.643 1.00 89.56 108 ILE A O 1
ATOM 903 N N . GLU A 1 109 ? -7.133 9.744 10.241 1.00 90.19 109 GLU A N 1
ATOM 904 C CA . GLU A 1 109 ? -7.536 8.972 11.409 1.00 90.19 109 GLU A CA 1
ATOM 905 C C . GLU A 1 109 ? -8.657 7.999 11.034 1.00 90.19 109 GLU A C 1
ATOM 907 O O . GLU A 1 109 ? -9.718 8.400 10.562 1.00 90.19 109 GLU A O 1
ATOM 912 N N . LEU A 1 110 ? -8.419 6.710 11.249 1.00 88.44 110 LEU A N 1
ATOM 913 C CA . LEU A 1 110 ? -9.396 5.651 11.073 1.00 88.44 110 LEU A CA 1
ATOM 914 C C . LEU A 1 110 ? -10.333 5.615 12.280 1.00 88.44 110 LEU A C 1
ATOM 916 O O . LEU A 1 110 ? -9.941 5.342 13.419 1.00 88.44 110 LEU A O 1
ATOM 920 N N . ILE A 1 111 ? -11.601 5.894 12.010 1.00 87.12 111 ILE A N 1
ATOM 921 C CA . ILE A 1 111 ? -12.642 6.030 13.016 1.00 87.12 111 ILE A CA 1
ATOM 922 C C . ILE A 1 111 ? -13.300 4.669 13.201 1.00 87.12 111 ILE A C 1
ATOM 924 O O . ILE A 1 111 ? -14.096 4.224 12.370 1.00 87.12 111 ILE A O 1
ATOM 928 N N . GLN A 1 112 ? -12.976 4.010 14.313 1.00 80.56 112 GLN A N 1
ATOM 929 C CA . GLN A 1 112 ? -13.560 2.716 14.650 1.00 80.56 112 GLN A CA 1
ATOM 930 C C . GLN A 1 112 ? -15.080 2.806 14.898 1.00 80.56 112 GLN A C 1
ATOM 932 O O . GLN A 1 112 ? -15.575 3.833 15.382 1.00 80.56 112 GLN A O 1
ATOM 937 N N . PRO A 1 113 ? -15.831 1.713 14.651 1.00 76.56 113 PRO A N 1
ATOM 938 C CA . PRO A 1 113 ? -17.258 1.651 14.946 1.00 76.56 113 PRO A CA 1
ATOM 939 C C . PRO A 1 113 ? -17.568 1.972 16.415 1.00 76.56 113 PRO A C 1
ATOM 941 O O . PRO A 1 113 ? -16.867 1.537 17.327 1.00 76.56 113 PRO A O 1
ATOM 944 N N . TYR A 1 114 ? -18.666 2.694 16.653 1.00 65.69 114 TYR A N 1
ATOM 945 C CA . TYR A 1 114 ? -19.043 3.223 17.972 1.00 65.69 114 TYR A CA 1
ATOM 946 C C . TYR A 1 114 ? -19.073 2.170 19.095 1.00 65.69 114 TYR A C 1
ATOM 948 O O . TYR A 1 114 ? -18.646 2.452 20.212 1.00 65.69 114 TYR A O 1
ATOM 956 N N . TRP A 1 115 ? -19.509 0.943 18.796 1.00 62.75 115 TRP A N 1
ATOM 957 C CA . TRP A 1 115 ? -19.616 -0.147 19.772 1.00 62.75 115 TRP A CA 1
ATOM 958 C C . TRP A 1 115 ? -18.259 -0.681 20.266 1.00 62.75 115 TRP A C 1
ATOM 960 O O . TRP A 1 115 ? -18.211 -1.359 21.289 1.00 62.75 115 TRP A O 1
ATOM 970 N N . LYS A 1 116 ? -17.150 -0.357 19.586 1.00 62.06 116 LYS A N 1
ATOM 971 C CA . LYS A 1 116 ? -15.794 -0.740 20.001 1.00 62.06 116 LYS A CA 1
ATOM 972 C C . LYS A 1 116 ? -15.126 0.228 20.966 1.00 62.06 116 LYS A C 1
ATOM 974 O O . LYS A 1 116 ? -14.190 -0.192 21.645 1.00 62.06 116 LYS A O 1
ATOM 979 N N . LYS A 1 117 ? -15.601 1.476 21.075 1.00 56.03 117 LYS A N 1
ATOM 980 C CA . LYS A 1 117 ? -14.987 2.508 21.939 1.00 56.03 117 LYS A CA 1
ATOM 981 C C . LYS A 1 117 ? -14.882 2.082 23.412 1.00 56.03 117 LYS A C 1
ATOM 983 O O . LYS A 1 117 ? -14.085 2.642 24.153 1.00 56.03 117 LYS A O 1
ATOM 988 N N . THR A 1 118 ? -15.665 1.086 23.822 1.00 46.16 118 THR A N 1
ATOM 989 C CA . THR A 1 118 ? -15.743 0.561 25.189 1.00 46.16 118 THR A CA 1
ATOM 990 C C . THR A 1 118 ? -14.688 -0.506 25.509 1.00 46.16 118 THR A C 1
ATOM 992 O O . THR A 1 118 ? -14.510 -0.848 26.675 1.00 46.16 118 THR A O 1
ATOM 995 N N . THR A 1 119 ? -13.972 -1.042 24.512 1.00 50.97 119 THR A N 1
ATOM 996 C CA . THR A 1 119 ? -12.953 -2.084 24.733 1.00 50.97 119 THR A CA 1
ATOM 997 C C . THR A 1 119 ? -11.581 -1.424 24.802 1.00 50.97 119 THR A C 1
ATOM 999 O O . THR A 1 119 ? -11.029 -0.998 23.795 1.00 50.97 119 THR A O 1
ATOM 1002 N N . GLN A 1 120 ? -11.063 -1.291 26.018 1.00 43.66 120 GLN A N 1
ATOM 1003 C CA . GLN A 1 120 ? -9.900 -0.486 26.398 1.00 43.66 120 GLN A CA 1
ATOM 1004 C C . GLN A 1 120 ? -8.550 -1.120 25.994 1.00 43.66 120 GLN A C 1
ATOM 1006 O O . GLN A 1 120 ? -7.653 -1.282 26.814 1.00 43.66 120 GLN A O 1
ATOM 1011 N N . GLY A 1 121 ? -8.405 -1.502 24.729 1.00 52.31 121 GLY A N 1
ATOM 1012 C CA . GLY A 1 121 ? -7.135 -1.905 24.133 1.00 52.31 121 GLY A CA 1
ATOM 1013 C C . GLY A 1 121 ? -6.933 -1.122 22.847 1.00 52.31 121 GLY A C 1
ATOM 1014 O O . GLY A 1 121 ? -7.839 -1.070 22.016 1.00 52.31 121 GLY A O 1
ATOM 1015 N N . LYS A 1 122 ? -5.766 -0.491 22.675 1.00 58.25 122 LYS A N 1
ATOM 1016 C CA . LYS A 1 122 ? -5.326 -0.029 21.354 1.00 58.25 122 LYS A CA 1
ATOM 1017 C C . LYS A 1 122 ? -5.100 -1.278 20.500 1.00 58.25 122 LYS A C 1
ATOM 1019 O O . LYS A 1 122 ? -3.990 -1.791 20.452 1.00 58.25 122 LYS A O 1
ATOM 1024 N N . ASP A 1 123 ? -6.166 -1.813 19.912 1.00 66.62 123 ASP A N 1
ATOM 1025 C CA . ASP A 1 123 ? -6.054 -2.914 18.961 1.00 66.62 123 ASP A CA 1
ATOM 1026 C C . ASP A 1 123 ? -5.248 -2.381 17.769 1.00 66.62 123 ASP A C 1
ATOM 1028 O O . ASP A 1 123 ? -5.691 -1.467 17.066 1.00 66.62 123 ASP A O 1
ATOM 1032 N N . THR A 1 124 ? -4.045 -2.916 17.577 1.00 76.00 124 THR A N 1
ATOM 1033 C CA . THR A 1 124 ? -3.188 -2.556 16.454 1.00 76.00 124 THR A CA 1
ATOM 1034 C C . THR A 1 124 ? -3.875 -2.952 15.147 1.00 76.00 124 THR A C 1
ATOM 1036 O O . THR A 1 124 ? -4.415 -4.058 15.040 1.00 76.00 124 THR A O 1
ATOM 1039 N N . LEU A 1 125 ? -3.901 -2.042 14.170 1.00 81.75 125 LEU A N 1
ATOM 1040 C CA . LEU A 1 125 ? -4.500 -2.283 12.859 1.00 81.75 125 LEU A CA 1
ATOM 1041 C C . LEU A 1 125 ? -3.409 -2.631 11.847 1.00 81.75 125 LEU A C 1
ATOM 1043 O O . LEU A 1 125 ? -2.377 -1.978 11.791 1.00 81.75 125 LEU A O 1
ATOM 1047 N N . SER A 1 126 ? -3.654 -3.642 11.025 1.00 81.56 126 SER A N 1
ATOM 1048 C CA . SER A 1 126 ? -2.785 -4.034 9.914 1.00 81.56 126 SER A CA 1
ATOM 1049 C C . SER A 1 126 ? -3.512 -3.829 8.593 1.00 81.56 126 SER A C 1
ATOM 1051 O O . SER A 1 126 ? -4.701 -4.132 8.486 1.00 81.56 126 SER A O 1
ATOM 1053 N N . ILE A 1 127 ? -2.809 -3.309 7.590 1.00 84.69 127 ILE A N 1
ATOM 1054 C CA . ILE A 1 127 ? -3.353 -3.151 6.242 1.00 84.69 127 ILE A CA 1
ATOM 1055 C C . ILE A 1 127 ? -3.323 -4.511 5.544 1.00 84.69 127 ILE A C 1
ATOM 1057 O O . ILE A 1 127 ? -2.289 -5.173 5.528 1.00 84.69 127 ILE A O 1
ATOM 1061 N N . LEU A 1 128 ? -4.455 -4.909 4.966 1.00 81.69 128 LEU A N 1
ATOM 1062 C CA . LEU A 1 128 ? -4.545 -6.078 4.086 1.00 81.69 128 LEU A CA 1
ATOM 1063 C C . LEU A 1 128 ? -4.418 -5.672 2.614 1.00 81.69 128 LEU A C 1
ATOM 1065 O O . LEU A 1 128 ? -3.906 -6.423 1.792 1.00 81.69 128 LEU A O 1
ATOM 1069 N N . GLY A 1 129 ? -4.860 -4.457 2.287 1.00 83.06 129 GLY A N 1
ATOM 1070 C CA . GLY A 1 129 ? -4.697 -3.863 0.970 1.00 83.06 129 GLY A CA 1
ATOM 1071 C C . GLY A 1 129 ? -5.708 -2.757 0.704 1.00 83.06 129 GLY A C 1
ATOM 1072 O O . GLY A 1 129 ? -6.550 -2.444 1.545 1.00 83.06 129 GLY A O 1
ATOM 1073 N N . GLU A 1 130 ? -5.627 -2.158 -0.476 1.00 85.56 130 GLU A N 1
ATOM 1074 C CA . GLU A 1 130 ? -6.513 -1.089 -0.925 1.00 85.56 130 GLU A CA 1
ATOM 1075 C C . GLU A 1 130 ? -7.032 -1.421 -2.318 1.00 85.56 130 GLU A C 1
ATOM 1077 O O . GLU A 1 130 ? -6.286 -1.915 -3.163 1.00 85.56 130 GLU A O 1
ATOM 1082 N N . LYS A 1 131 ? -8.325 -1.178 -2.543 1.00 77.81 131 LYS A N 1
ATOM 1083 C CA . LYS A 1 131 ? -8.925 -1.287 -3.869 1.00 77.81 131 LYS A CA 1
ATOM 1084 C C . LYS A 1 131 ? -10.099 -0.326 -3.998 1.00 77.81 131 LYS A C 1
ATOM 1086 O O . LYS A 1 131 ? -10.954 -0.245 -3.116 1.00 77.81 131 LYS A O 1
ATOM 1091 N N . CYS A 1 132 ? -10.164 0.382 -5.125 1.00 74.44 132 CYS A N 1
ATOM 1092 C CA . CYS A 1 132 ? -11.264 1.291 -5.468 1.00 74.44 132 CYS A CA 1
ATOM 1093 C C . CYS A 1 132 ? -11.568 2.359 -4.392 1.00 74.44 132 CYS A C 1
ATOM 1095 O O . CYS A 1 132 ? -12.730 2.680 -4.142 1.00 74.44 132 CYS A O 1
ATOM 1097 N N . GLY A 1 133 ? -10.543 2.902 -3.733 1.00 77.38 133 GLY A N 1
ATOM 1098 C CA . GLY A 1 133 ? -10.678 3.924 -2.692 1.00 77.38 133 GLY A CA 1
ATOM 1099 C C . GLY A 1 133 ? -11.112 3.381 -1.327 1.00 77.38 133 GLY A C 1
ATOM 1100 O O . GLY A 1 133 ? -11.373 4.163 -0.408 1.00 77.38 133 GLY A O 1
ATOM 1101 N N . LYS A 1 134 ? -11.205 2.055 -1.175 1.00 84.19 134 LYS A N 1
ATOM 1102 C CA . LYS A 1 134 ? -11.520 1.385 0.087 1.00 84.19 134 LYS A CA 1
ATOM 1103 C C . LYS A 1 134 ? -10.297 0.633 0.581 1.00 84.19 134 LYS A C 1
ATOM 1105 O O . LYS A 1 134 ? -9.727 -0.197 -0.123 1.00 84.19 134 LYS A O 1
ATOM 1110 N N . LEU A 1 135 ? -9.927 0.907 1.823 1.00 87.88 135 LEU A N 1
ATOM 1111 C CA . LEU A 1 135 ? -8.855 0.212 2.515 1.00 87.88 135 LEU A CA 1
ATOM 1112 C C . LEU A 1 135 ? -9.438 -0.973 3.284 1.00 87.88 135 LEU A C 1
ATOM 1114 O O . LEU A 1 135 ? -10.403 -0.815 4.032 1.00 87.88 135 LEU A O 1
ATOM 1118 N N . LEU A 1 136 ? -8.844 -2.149 3.133 1.00 87.12 136 LEU A N 1
ATOM 1119 C CA . LEU A 1 136 ? -9.112 -3.303 3.979 1.00 87.12 136 LEU A CA 1
ATOM 1120 C C . LEU A 1 136 ? -8.080 -3.336 5.102 1.00 87.12 136 LEU A C 1
ATOM 1122 O O . LEU A 1 136 ? -6.872 -3.358 4.859 1.00 87.12 136 LEU A O 1
ATOM 1126 N N . VAL A 1 137 ? -8.568 -3.330 6.340 1.00 85.12 137 VAL A N 1
ATOM 1127 C CA . VAL A 1 137 ? -7.735 -3.392 7.541 1.00 85.12 137 VAL A CA 1
ATOM 1128 C C . VAL A 1 137 ? -8.221 -4.481 8.473 1.00 85.12 137 VAL A C 1
ATOM 1130 O O . VAL A 1 137 ? -9.409 -4.790 8.532 1.00 85.12 137 VAL A O 1
ATOM 1133 N N . MET A 1 138 ? -7.298 -5.028 9.243 1.00 83.00 138 MET A N 1
ATOM 1134 C CA . MET A 1 138 ? -7.565 -6.074 10.210 1.00 83.00 138 MET A CA 1
ATOM 1135 C C . MET A 1 138 ? -7.039 -5.671 11.576 1.00 83.00 138 MET A C 1
ATOM 1137 O O . MET A 1 138 ? -5.972 -5.073 11.680 1.00 83.00 138 MET A O 1
ATOM 1141 N N . ASP A 1 139 ? -7.791 -5.984 12.624 1.00 81.31 139 ASP A N 1
ATOM 1142 C CA . ASP A 1 139 ? -7.339 -5.758 13.993 1.00 81.31 139 ASP A CA 1
ATOM 1143 C C . ASP A 1 139 ? -6.552 -6.949 14.560 1.00 81.31 139 ASP A C 1
ATOM 1145 O O . ASP A 1 139 ? -6.539 -8.044 13.997 1.00 81.31 139 ASP A O 1
ATOM 1149 N N . GLY A 1 140 ? -5.937 -6.764 15.730 1.00 76.75 140 GLY A N 1
ATOM 1150 C CA . GLY A 1 140 ? -5.214 -7.833 16.431 1.00 76.75 140 GLY A CA 1
ATOM 1151 C C . GLY A 1 140 ? -6.058 -9.061 16.818 1.00 76.75 140 GLY A C 1
ATOM 1152 O O . GLY A 1 140 ? -5.502 -10.056 17.276 1.00 76.75 140 GLY A O 1
ATOM 1153 N N . ARG A 1 141 ? -7.387 -9.028 16.640 1.00 77.19 141 ARG A N 1
ATOM 1154 C CA . ARG A 1 141 ? -8.293 -10.168 16.864 1.00 77.19 141 ARG A CA 1
ATOM 1155 C C . ARG A 1 141 ? -8.685 -10.879 15.565 1.00 77.19 141 ARG A C 1
ATOM 1157 O O . ARG A 1 141 ? -9.496 -11.802 15.610 1.00 77.19 141 ARG A O 1
ATOM 1164 N N . GLY A 1 142 ? -8.133 -10.459 14.426 1.00 75.94 142 GLY A N 1
ATOM 1165 C CA . GLY A 1 142 ? -8.430 -11.023 13.110 1.00 75.94 142 GLY A CA 1
ATOM 1166 C C . GLY A 1 142 ? -9.751 -10.543 12.506 1.00 75.94 142 GLY A C 1
ATOM 1167 O O . GLY A 1 142 ? -10.218 -11.132 11.533 1.00 75.94 142 GLY A O 1
ATOM 1168 N N . ARG A 1 143 ? -10.383 -9.501 13.066 1.00 79.75 143 ARG A N 1
ATOM 1169 C CA . ARG A 1 143 ? -11.611 -8.924 12.497 1.00 79.75 143 ARG A CA 1
ATOM 1170 C C . ARG A 1 143 ? -11.250 -7.973 11.371 1.00 79.75 143 ARG A C 1
ATOM 1172 O O . ARG A 1 143 ? -10.361 -7.138 11.531 1.00 79.75 143 ARG A O 1
ATOM 1179 N N . VAL A 1 144 ? -11.977 -8.080 10.264 1.00 83.31 144 VAL A N 1
ATOM 1180 C CA . VAL A 1 144 ? -11.732 -7.301 9.049 1.00 83.31 144 VAL A CA 1
ATOM 1181 C C . VAL A 1 144 ? -12.707 -6.131 8.950 1.00 83.31 144 VAL A C 1
ATOM 1183 O O . VAL A 1 144 ? -13.910 -6.257 9.193 1.00 83.31 144 VAL A O 1
ATOM 1186 N N . TYR A 1 145 ? -12.178 -4.981 8.555 1.00 85.38 145 TYR A N 1
ATOM 1187 C CA . TYR A 1 145 ? -12.904 -3.737 8.371 1.00 85.38 145 TYR A CA 1
ATOM 1188 C C . TYR A 1 145 ? -12.612 -3.164 6.991 1.00 85.38 145 TYR A C 1
ATOM 1190 O O . TYR A 1 145 ? -11.481 -3.198 6.512 1.00 85.38 145 TYR A O 1
ATOM 1198 N N . THR A 1 146 ? -13.628 -2.561 6.388 1.00 89.06 146 THR A N 1
ATOM 1199 C CA . THR A 1 146 ? -13.440 -1.611 5.292 1.00 89.06 146 THR A CA 1
ATOM 1200 C C . THR A 1 146 ? -13.339 -0.213 5.879 1.00 89.06 146 THR A C 1
ATOM 1202 O O . THR A 1 146 ? -14.225 0.183 6.641 1.00 89.06 146 THR A O 1
ATOM 1205 N N . ALA A 1 147 ? -12.312 0.538 5.507 1.00 89.44 147 ALA A N 1
ATOM 1206 C CA . ALA A 1 147 ? -12.173 1.948 5.822 1.00 89.44 14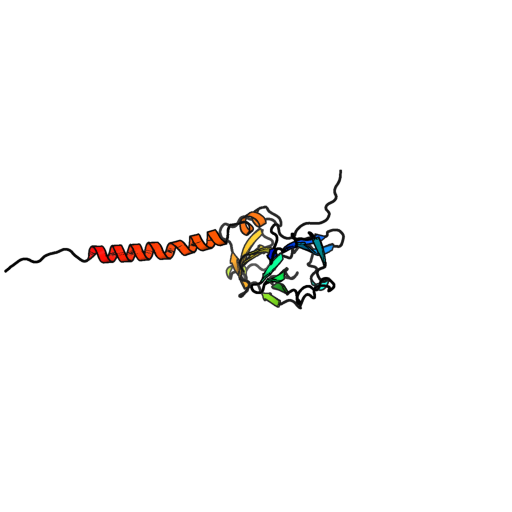7 ALA A CA 1
ATOM 1207 C C . ALA A 1 147 ? -12.293 2.795 4.554 1.00 89.44 147 ALA A C 1
ATOM 1209 O O . ALA A 1 147 ? -11.766 2.458 3.492 1.00 89.44 147 ALA A O 1
ATOM 1210 N N . ASP A 1 148 ? -13.019 3.896 4.675 1.00 88.94 148 ASP A N 1
ATOM 1211 C CA . ASP A 1 148 ? -13.107 4.915 3.643 1.00 88.94 148 ASP A CA 1
ATOM 1212 C C . ASP A 1 148 ? -11.903 5.861 3.736 1.00 88.94 148 ASP A C 1
ATOM 1214 O O . ASP A 1 148 ? -11.637 6.415 4.800 1.00 88.94 148 ASP A O 1
ATOM 1218 N N . LEU A 1 149 ? -11.155 6.029 2.642 1.00 87.31 149 LEU A N 1
ATOM 1219 C CA . LEU A 1 149 ? -9.920 6.821 2.653 1.00 87.31 149 LEU A CA 1
ATOM 1220 C C . LEU A 1 149 ? -10.153 8.337 2.679 1.00 87.31 149 LEU A C 1
ATOM 1222 O O . LEU A 1 149 ? -9.220 9.078 2.964 1.00 87.31 149 LEU A O 1
ATOM 1226 N N . GLU A 1 150 ? -11.363 8.816 2.397 1.00 86.88 150 GLU A N 1
ATOM 1227 C CA . GLU A 1 150 ? -11.670 10.249 2.461 1.00 86.88 150 GLU A CA 1
ATOM 1228 C C . GLU A 1 150 ? -12.082 10.658 3.876 1.00 86.88 150 GLU A C 1
ATOM 1230 O O . GLU A 1 150 ? -11.654 11.686 4.395 1.00 86.88 150 GLU A O 1
ATOM 1235 N N . THR A 1 151 ? -12.909 9.832 4.513 1.00 87.62 151 THR A N 1
ATOM 1236 C CA . THR A 1 151 ? -13.534 10.134 5.808 1.00 87.62 151 THR A CA 1
ATOM 1237 C C . THR A 1 151 ? -12.882 9.418 6.987 1.00 87.62 151 THR A C 1
ATOM 1239 O O . THR A 1 151 ? -13.157 9.758 8.137 1.00 87.62 151 THR A O 1
ATOM 1242 N N . GLY A 1 152 ? -12.071 8.389 6.731 1.00 88.75 152 GLY A N 1
ATOM 1243 C CA . GLY A 1 152 ? -11.516 7.497 7.750 1.00 88.75 152 GLY A CA 1
ATOM 1244 C C . GLY A 1 152 ? -12.547 6.561 8.391 1.00 88.75 152 GLY A C 1
ATOM 1245 O O . GLY A 1 152 ? -12.199 5.763 9.260 1.00 88.75 152 GLY A O 1
ATOM 1246 N N . ALA A 1 153 ? -13.822 6.627 7.999 1.00 90.00 153 ALA A N 1
ATOM 1247 C CA . ALA A 1 153 ? -14.881 5.849 8.629 1.00 90.00 153 ALA A CA 1
ATOM 1248 C C . ALA A 1 153 ? -14.686 4.345 8.390 1.00 90.00 153 ALA A C 1
ATOM 1250 O O . ALA A 1 153 ? -14.609 3.890 7.246 1.00 90.00 153 ALA A O 1
ATOM 1251 N N . MET A 1 154 ? -14.649 3.566 9.475 1.00 89.00 154 MET A N 1
ATOM 1252 C CA . MET A 1 154 ? -14.533 2.112 9.413 1.00 89.00 154 MET A CA 1
ATOM 1253 C C . MET A 1 154 ? -15.890 1.429 9.551 1.00 89.00 154 MET A C 1
ATOM 1255 O O . MET A 1 154 ? -16.724 1.792 10.385 1.00 89.00 154 MET A O 1
ATOM 1259 N N . LYS A 1 155 ? -16.071 0.353 8.791 1.00 88.38 155 LYS A N 1
ATOM 1260 C CA . LYS A 1 155 ? -17.200 -0.565 8.910 1.00 88.38 155 LYS A CA 1
ATOM 1261 C C . LYS A 1 155 ? -16.684 -1.992 8.985 1.00 88.38 155 LYS A C 1
ATOM 1263 O O . LYS A 1 155 ? -15.849 -2.390 8.181 1.00 88.38 155 LYS A O 1
ATOM 1268 N N . GLU A 1 156 ? -17.179 -2.748 9.956 1.00 85.38 156 GLU A N 1
ATOM 1269 C CA . GLU A 1 156 ? -16.873 -4.173 10.057 1.00 85.38 156 GLU A CA 1
ATOM 1270 C C . GLU A 1 156 ? -17.481 -4.926 8.876 1.00 85.38 156 GLU A C 1
ATOM 1272 O O . GLU A 1 156 ? -18.631 -4.683 8.490 1.00 85.38 156 GLU A O 1
ATOM 1277 N N . VAL A 1 157 ? -16.706 -5.843 8.308 1.00 80.50 157 VAL A N 1
ATOM 1278 C CA . VAL A 1 157 ? -17.211 -6.786 7.318 1.00 80.50 157 VAL A CA 1
ATOM 1279 C C . VAL A 1 157 ? -17.975 -7.868 8.086 1.00 80.50 157 VAL A C 1
ATOM 1281 O O . VAL A 1 157 ? -17.372 -8.701 8.759 1.00 80.50 157 VAL A O 1
ATOM 1284 N N . ALA A 1 158 ? -19.311 -7.801 8.049 1.00 62.00 158 ALA A N 1
ATOM 1285 C CA . ALA A 1 158 ? -20.190 -8.758 8.727 1.00 62.00 158 ALA A CA 1
ATOM 1286 C C . ALA A 1 158 ? -19.921 -10.192 8.242 1.00 62.00 158 ALA A C 1
ATOM 1288 O O . ALA A 1 158 ? -19.697 -10.396 7.049 1.00 62.00 158 ALA A O 1
ATOM 1289 N N . ASP A 1 159 ? -19.920 -11.153 9.172 1.00 61.72 159 ASP A N 1
ATOM 1290 C CA . ASP A 1 159 ? -19.530 -12.555 8.941 1.00 61.72 159 ASP A CA 1
ATOM 1291 C C . ASP A 1 159 ? -18.143 -12.716 8.290 1.00 61.72 159 ASP A C 1
ATOM 1293 O O . ASP A 1 159 ? -17.837 -13.730 7.660 1.00 61.72 159 ASP A O 1
ATOM 1297 N N . GLY A 1 160 ? -17.284 -11.703 8.453 1.00 55.12 160 GLY A N 1
ATOM 1298 C CA . GLY A 1 160 ? -15.912 -11.731 7.988 1.00 55.12 160 GLY A CA 1
ATOM 1299 C C . GLY A 1 160 ? -15.159 -12.907 8.618 1.00 55.12 160 GLY A C 1
ATOM 1300 O O . GLY A 1 160 ? -15.275 -13.145 9.827 1.00 55.12 160 GLY A O 1
ATOM 1301 N N . PRO A 1 161 ? -14.385 -13.664 7.830 1.00 53.97 161 PRO A N 1
ATOM 1302 C CA . PRO A 1 161 ? -13.556 -14.717 8.384 1.00 53.97 161 PRO A CA 1
ATOM 1303 C C . PRO A 1 161 ? -12.564 -14.112 9.381 1.00 53.97 161 PRO A C 1
ATOM 1305 O O . PRO A 1 161 ? -12.063 -13.008 9.171 1.00 53.97 161 PRO A O 1
ATOM 1308 N N . HIS A 1 162 ? -12.277 -14.838 10.466 1.00 62.28 162 HIS A N 1
ATOM 1309 C CA . HIS A 1 162 ? -11.197 -14.472 11.382 1.00 62.28 162 HIS A CA 1
ATOM 1310 C C . HIS A 1 162 ? -9.879 -14.681 10.633 1.00 62.28 162 HIS A C 1
ATOM 1312 O O . HIS A 1 162 ? -9.332 -15.787 10.603 1.00 62.28 162 HIS A O 1
ATOM 1318 N N . ALA A 1 163 ? -9.437 -13.640 9.936 1.00 55.59 163 ALA A N 1
ATOM 1319 C CA . ALA A 1 163 ? -8.267 -13.690 9.085 1.00 55.59 163 ALA A CA 1
ATOM 1320 C C . ALA A 1 163 ? -7.002 -13.640 9.948 1.00 55.59 163 ALA A C 1
ATOM 1322 O O . ALA A 1 163 ? -6.971 -13.054 11.032 1.00 55.59 163 ALA A O 1
ATOM 1323 N N . ARG A 1 164 ? -5.945 -14.295 9.470 1.00 58.91 164 ARG A N 1
ATOM 1324 C CA . ARG A 1 164 ? -4.584 -14.067 9.965 1.00 58.91 164 ARG A CA 1
ATOM 1325 C C . ARG A 1 164 ? -3.867 -13.157 8.968 1.00 58.91 164 ARG A C 1
ATOM 1327 O O . ARG A 1 164 ? -4.201 -13.224 7.785 1.00 58.91 164 ARG A O 1
ATOM 1334 N N . PRO A 1 165 ? -2.866 -12.370 9.399 1.00 52.28 165 PRO A N 1
ATOM 1335 C CA . PRO A 1 165 ? -2.017 -11.642 8.462 1.00 52.28 165 PRO A CA 1
ATOM 1336 C C . PRO A 1 165 ? -1.399 -12.624 7.460 1.00 52.28 165 PRO A C 1
ATOM 1338 O O . PRO A 1 165 ? -0.895 -13.670 7.882 1.00 52.28 165 PRO A O 1
ATOM 1341 N N . ASN A 1 166 ? -1.430 -12.302 6.164 1.00 51.72 166 ASN A N 1
ATOM 1342 C CA . ASN A 1 166 ? -0.957 -13.162 5.070 1.00 51.72 166 ASN A CA 1
ATOM 1343 C C . ASN A 1 166 ? -1.806 -14.428 4.860 1.00 51.72 166 ASN A C 1
ATOM 1345 O O . ASN A 1 166 ? -1.294 -15.469 4.437 1.00 51.72 166 ASN A O 1
ATOM 1349 N N . SER A 1 167 ? -3.095 -14.375 5.198 1.00 55.53 167 SER A N 1
ATOM 1350 C CA . SER A 1 167 ? -4.012 -15.467 4.879 1.00 55.53 167 SER A CA 1
ATOM 1351 C C . SER A 1 167 ? -4.498 -15.354 3.429 1.00 55.53 167 SER A C 1
ATOM 1353 O O . SER A 1 167 ? -4.561 -14.251 2.890 1.00 55.53 167 SER A O 1
ATOM 1355 N N . PRO A 1 168 ? -4.929 -16.459 2.792 1.00 49.97 168 PRO A N 1
ATOM 1356 C CA . PRO A 1 168 ? -5.526 -16.421 1.452 1.00 49.97 168 PRO A CA 1
ATOM 1357 C C . PRO A 1 168 ? -6.743 -15.488 1.330 1.00 49.97 168 PRO A C 1
ATOM 1359 O O . PRO A 1 168 ? -7.197 -15.208 0.230 1.00 49.97 168 PRO A O 1
ATOM 1362 N N . LEU A 1 169 ? -7.298 -15.015 2.447 1.00 53.53 169 LEU A N 1
ATOM 1363 C CA . LEU A 1 169 ? -8.420 -14.079 2.484 1.00 53.53 169 LEU A CA 1
ATOM 1364 C C . LEU A 1 169 ? -8.022 -12.665 2.061 1.00 53.53 169 LEU A C 1
ATOM 1366 O O . LEU A 1 169 ? -8.861 -11.959 1.502 1.00 53.53 169 LEU A O 1
ATOM 1370 N N . ASP A 1 170 ? -6.756 -12.292 2.274 1.00 53.03 170 ASP A N 1
ATOM 1371 C CA . ASP A 1 170 ? -6.176 -11.050 1.758 1.00 53.03 170 ASP A CA 1
ATOM 1372 C C . ASP A 1 170 ? -6.270 -11.064 0.226 1.00 53.03 170 ASP A C 1
ATOM 1374 O O . ASP A 1 170 ? -6.713 -10.093 -0.378 1.00 53.03 170 ASP A O 1
ATOM 1378 N N . ALA A 1 171 ? -5.991 -12.222 -0.383 1.00 51.94 171 ALA A N 1
ATOM 1379 C CA . ALA A 1 171 ? -6.165 -12.453 -1.810 1.00 51.94 171 ALA A CA 1
ATOM 1380 C C . ALA A 1 171 ? -7.650 -12.507 -2.207 1.00 51.94 171 ALA A C 1
ATOM 1382 O O . ALA A 1 171 ? -8.054 -11.758 -3.076 1.00 51.94 171 ALA A O 1
ATOM 1383 N N . VAL A 1 172 ? -8.515 -13.285 -1.545 1.00 52.88 172 VAL A N 1
ATOM 1384 C CA . VAL A 1 172 ? -9.926 -13.443 -1.978 1.00 52.88 172 VAL A CA 1
ATOM 1385 C C . VAL A 1 172 ? -10.730 -12.136 -1.935 1.00 52.88 172 VAL A C 1
ATOM 1387 O O . VAL A 1 172 ? -11.543 -11.885 -2.826 1.00 52.88 172 VAL A O 1
ATOM 1390 N N . LEU A 1 173 ? -10.536 -11.295 -0.912 1.00 56.31 173 LEU A N 1
ATOM 1391 C CA . LEU A 1 173 ? -11.236 -10.009 -0.839 1.00 56.31 173 LEU A CA 1
ATOM 1392 C C . LEU A 1 173 ? -10.661 -9.006 -1.846 1.00 56.31 173 LEU A C 1
ATOM 1394 O O . LEU A 1 173 ? -11.435 -8.283 -2.468 1.00 56.31 173 LEU A O 1
ATOM 1398 N N . LEU A 1 174 ? -9.342 -8.971 -2.064 1.00 57.41 174 LEU A N 1
ATOM 1399 C CA . LEU A 1 174 ? -8.752 -8.078 -3.065 1.00 57.41 174 LEU A CA 1
ATOM 1400 C C . LEU A 1 174 ? -9.012 -8.549 -4.505 1.00 57.41 174 LEU A C 1
ATOM 1402 O O . LEU A 1 174 ? -9.352 -7.718 -5.342 1.00 57.41 174 LEU A O 1
ATOM 1406 N N . GLU A 1 175 ? -8.932 -9.846 -4.792 1.00 58.34 175 GLU A N 1
ATOM 1407 C CA . GLU A 1 175 ? -9.098 -10.468 -6.117 1.00 58.34 175 GLU A CA 1
ATOM 1408 C C . GLU A 1 175 ? -10.550 -10.494 -6.602 1.00 58.34 175 GLU A C 1
ATOM 1410 O O . GLU A 1 175 ? -10.799 -10.789 -7.772 1.00 58.34 175 GLU A O 1
ATOM 1415 N N . MET A 1 176 ? -11.520 -10.160 -5.742 1.00 64.69 176 MET A N 1
ATOM 1416 C CA . MET A 1 176 ? -12.904 -10.001 -6.177 1.00 64.69 176 MET A CA 1
ATOM 1417 C C . MET A 1 176 ? -12.962 -9.039 -7.375 1.00 64.69 176 MET A C 1
ATOM 1419 O O . MET A 1 176 ? -12.293 -8.003 -7.396 1.00 64.69 176 MET A O 1
ATOM 1423 N N . ASP A 1 177 ? -13.757 -9.378 -8.392 1.00 63.91 177 ASP A N 1
ATOM 1424 C CA . ASP A 1 177 ? -14.024 -8.490 -9.525 1.00 63.91 177 ASP A CA 1
ATOM 1425 C C . ASP A 1 177 ? -14.907 -7.337 -9.033 1.00 63.91 177 ASP A C 1
ATOM 1427 O O . ASP A 1 177 ? -16.135 -7.356 -9.129 1.00 63.91 177 ASP A O 1
ATOM 1431 N N . TRP A 1 178 ? -14.264 -6.358 -8.399 1.00 66.44 178 TRP A N 1
ATOM 1432 C CA . TRP A 1 178 ? -14.908 -5.184 -7.835 1.00 66.44 178 TRP A CA 1
ATOM 1433 C C . TRP A 1 178 ? -15.729 -4.427 -8.881 1.00 66.44 178 TRP A C 1
ATOM 1435 O O . TRP A 1 178 ? -16.875 -4.100 -8.567 1.00 66.44 178 TRP A O 1
ATOM 1445 N N . PRO A 1 179 ? -15.244 -4.202 -10.122 1.00 58.75 179 PRO A N 1
ATOM 1446 C CA . PRO A 1 179 ? -16.081 -3.673 -11.194 1.00 58.75 179 PRO A CA 1
ATOM 1447 C C . PRO A 1 179 ? -17.379 -4.468 -11.399 1.00 58.75 179 PRO A C 1
ATOM 1449 O O . PRO A 1 179 ? -18.462 -3.881 -11.335 1.00 58.75 179 PRO A O 1
ATOM 1452 N N . ALA A 1 180 ? -17.315 -5.793 -11.571 1.00 64.19 180 ALA A N 1
ATOM 1453 C CA . ALA A 1 180 ? -18.513 -6.616 -11.754 1.00 64.19 180 ALA A CA 1
ATOM 1454 C C . ALA A 1 180 ? -19.419 -6.634 -10.509 1.00 64.19 180 ALA A C 1
ATOM 1456 O O . ALA A 1 180 ? -20.650 -6.604 -10.615 1.00 64.19 180 ALA A O 1
ATOM 1457 N N . PHE A 1 181 ? -18.836 -6.624 -9.312 1.00 65.88 181 PHE A N 1
ATOM 1458 C CA . PHE A 1 181 ? -19.568 -6.544 -8.052 1.00 65.88 181 PHE A CA 1
ATOM 1459 C C . PHE A 1 181 ? -20.325 -5.215 -7.910 1.00 65.88 181 PHE A C 1
ATOM 1461 O O . PHE A 1 181 ? -21.506 -5.203 -7.559 1.00 65.88 181 PHE A O 1
ATOM 1468 N N . PHE A 1 182 ? -19.688 -4.087 -8.231 1.00 62.94 182 PHE A N 1
ATOM 1469 C CA . PHE A 1 182 ? -20.349 -2.784 -8.206 1.00 62.94 182 PHE A CA 1
ATOM 1470 C C . PHE A 1 182 ? -21.452 -2.698 -9.265 1.00 62.94 182 PHE A C 1
ATOM 1472 O O . PHE A 1 182 ? -22.567 -2.284 -8.946 1.00 62.94 182 PHE A O 1
ATOM 1479 N N . VAL A 1 183 ? -21.197 -3.163 -10.492 1.00 69.06 183 VAL A N 1
ATOM 1480 C CA . VAL A 1 183 ? -22.203 -3.186 -11.569 1.00 69.06 183 VAL A CA 1
ATOM 1481 C C . VAL A 1 183 ? -23.407 -4.062 -11.200 1.00 69.06 183 VAL A C 1
ATOM 1483 O O . VAL A 1 183 ? -24.550 -3.646 -11.388 1.00 69.06 183 VAL A O 1
ATOM 1486 N N . SER A 1 184 ? -23.184 -5.243 -10.616 1.00 67.69 184 SER A N 1
ATOM 1487 C CA . SER A 1 184 ? -24.269 -6.155 -10.220 1.00 67.69 184 SER A CA 1
ATOM 1488 C C . SER A 1 184 ? -25.146 -5.607 -9.088 1.00 67.69 184 SER A C 1
ATOM 1490 O O . SER A 1 184 ? -26.354 -5.838 -9.088 1.00 67.69 184 SER A O 1
ATOM 1492 N N . ARG A 1 185 ? -24.584 -4.820 -8.161 1.00 64.38 185 ARG A N 1
ATOM 1493 C CA . ARG A 1 185 ? -25.340 -4.110 -7.111 1.00 64.38 185 ARG A CA 1
ATOM 1494 C C . ARG A 1 185 ? -26.157 -2.943 -7.667 1.00 64.38 185 ARG A C 1
ATOM 1496 O O . ARG A 1 185 ? -27.295 -2.742 -7.254 1.00 64.38 185 ARG A O 1
ATOM 1503 N N . LEU A 1 186 ? -25.586 -2.185 -8.602 1.00 55.31 186 LEU A N 1
ATOM 1504 C CA . LEU A 1 186 ? -26.231 -1.019 -9.217 1.00 55.31 186 LEU A CA 1
ATOM 1505 C C . LEU A 1 186 ? -27.341 -1.406 -10.213 1.00 55.31 186 LEU A C 1
ATOM 1507 O O . LEU A 1 186 ? -28.221 -0.599 -10.509 1.00 55.31 186 LEU A O 1
ATOM 1511 N N . GLY A 1 187 ? -27.341 -2.647 -10.710 1.00 53.12 187 GLY A N 1
ATOM 1512 C CA . GLY A 1 187 ? -28.339 -3.160 -11.653 1.00 53.12 187 GLY A CA 1
ATOM 1513 C C . GLY A 1 187 ? -29.712 -3.503 -11.056 1.00 53.12 187 GLY A C 1
ATOM 1514 O O . GLY A 1 187 ? -30.645 -3.758 -11.818 1.00 53.12 187 GLY A O 1
ATOM 1515 N N . ILE A 1 188 ? -29.873 -3.509 -9.727 1.00 51.81 188 ILE A N 1
ATOM 1516 C CA . ILE A 1 188 ? -31.101 -4.015 -9.082 1.00 51.81 188 ILE A CA 1
ATOM 1517 C C . ILE A 1 188 ? -32.169 -2.918 -8.899 1.00 51.81 188 ILE A C 1
ATOM 1519 O O . ILE A 1 188 ? -33.361 -3.205 -9.036 1.00 51.81 188 ILE A O 1
ATOM 1523 N N . ASP A 1 189 ? -31.787 -1.649 -8.723 1.00 50.88 189 ASP A N 1
ATOM 1524 C CA . ASP A 1 189 ? -32.762 -0.581 -8.423 1.00 50.88 189 ASP A CA 1
ATOM 1525 C C . ASP A 1 189 ? -33.578 -0.109 -9.640 1.00 50.88 189 ASP A C 1
ATOM 1527 O O . ASP A 1 189 ? -34.722 0.331 -9.507 1.00 50.88 189 ASP A O 1
ATOM 1531 N N . SER A 1 190 ? -33.060 -0.250 -10.863 1.00 52.50 190 SER A N 1
ATOM 1532 C CA . SER A 1 190 ? -33.774 0.235 -12.057 1.00 52.50 190 SER A CA 1
ATOM 1533 C C . SER A 1 190 ? -34.860 -0.729 -12.569 1.00 52.50 190 SER A C 1
ATOM 1535 O O . SER A 1 190 ? -35.822 -0.299 -13.215 1.00 52.50 190 SER A O 1
ATOM 1537 N N . GLY A 1 191 ? -34.753 -2.026 -12.255 1.00 50.78 191 GLY A N 1
ATOM 1538 C CA . GLY A 1 191 ? -35.660 -3.067 -12.747 1.00 50.78 191 GLY A CA 1
ATOM 1539 C C . GLY A 1 191 ? -36.936 -3.232 -11.915 1.00 50.78 191 GLY A C 1
ATOM 1540 O O . GLY A 1 191 ? -38.042 -3.296 -12.468 1.00 50.78 191 GLY A O 1
ATOM 1541 N N . GLU A 1 192 ? -36.820 -3.261 -10.583 1.00 51.47 192 GLU A N 1
ATOM 1542 C CA . GLU A 1 192 ? -37.976 -3.484 -9.703 1.00 51.47 192 GLU A CA 1
ATOM 1543 C C . GLU A 1 192 ? -38.899 -2.264 -9.605 1.00 51.47 192 GLU A C 1
ATOM 1545 O O . GLU A 1 192 ? -40.127 -2.414 -9.555 1.00 51.47 192 GLU A O 1
ATOM 1550 N N . GLU A 1 193 ? -38.357 -1.047 -9.647 1.00 49.66 193 GLU A N 1
ATOM 1551 C CA . GLU A 1 193 ? -39.168 0.168 -9.564 1.00 49.66 193 GLU A CA 1
ATOM 1552 C C . GLU A 1 193 ? -39.928 0.447 -10.875 1.00 49.66 193 GLU A C 1
ATOM 1554 O O . GLU A 1 193 ? -41.105 0.841 -10.861 1.00 49.66 193 GLU A O 1
ATOM 1559 N N . ALA A 1 194 ? -39.331 0.103 -12.023 1.00 52.41 194 ALA A N 1
ATOM 1560 C CA . ALA A 1 194 ? -40.008 0.098 -13.319 1.00 52.41 194 ALA A CA 1
ATOM 1561 C C . ALA A 1 194 ? -41.122 -0.968 -13.389 1.00 52.41 194 ALA A C 1
ATOM 1563 O O . ALA A 1 194 ? -42.221 -0.693 -13.892 1.00 52.41 194 ALA A O 1
ATOM 1564 N N . ALA A 1 195 ? -40.896 -2.162 -12.827 1.00 55.38 195 ALA A N 1
ATOM 1565 C CA . ALA A 1 195 ? -41.903 -3.221 -12.749 1.00 55.38 195 ALA A CA 1
ATOM 1566 C C . ALA A 1 195 ? -43.063 -2.866 -11.795 1.00 55.38 195 ALA A C 1
ATOM 1568 O O . ALA A 1 195 ? -44.235 -3.096 -12.125 1.00 55.38 195 ALA A O 1
ATOM 1569 N N . ARG A 1 196 ? -42.780 -2.226 -10.649 1.00 56.12 196 ARG A N 1
ATOM 1570 C CA . ARG A 1 196 ? -43.804 -1.720 -9.713 1.00 56.12 196 ARG A CA 1
ATOM 1571 C C . ARG A 1 196 ? -44.645 -0.595 -10.324 1.00 56.12 196 ARG A C 1
ATOM 1573 O O . ARG A 1 196 ? -45.870 -0.605 -10.166 1.00 56.12 196 ARG A O 1
ATOM 1580 N N . ARG A 1 197 ? -44.042 0.326 -11.090 1.00 55.41 197 ARG A N 1
ATOM 1581 C CA . ARG A 1 197 ? -44.778 1.375 -11.829 1.00 55.41 197 ARG A CA 1
ATOM 1582 C C . ARG A 1 197 ? -45.683 0.798 -12.924 1.00 55.41 197 ARG A C 1
ATOM 1584 O O . ARG A 1 197 ? -46.820 1.253 -13.071 1.00 55.41 197 ARG A O 1
ATOM 1591 N N . ARG A 1 198 ? -45.243 -0.243 -13.643 1.00 57.81 198 ARG A N 1
ATOM 1592 C CA . ARG A 1 198 ? -46.070 -0.934 -14.655 1.00 57.81 198 ARG A CA 1
ATOM 1593 C C . ARG A 1 198 ? -47.235 -1.715 -14.033 1.00 57.81 198 ARG A C 1
ATOM 1595 O O . ARG A 1 198 ? -48.354 -1.628 -14.536 1.00 57.81 198 ARG A O 1
ATOM 1602 N N . ARG A 1 199 ? -47.027 -2.388 -12.893 1.00 55.41 199 ARG A N 1
ATOM 1603 C CA . ARG A 1 199 ? -48.107 -3.084 -12.160 1.00 55.41 199 ARG A CA 1
ATOM 1604 C C . ARG A 1 199 ? -49.158 -2.136 -11.572 1.00 55.41 199 ARG A C 1
ATOM 1606 O O . ARG A 1 199 ? -50.332 -2.498 -11.543 1.00 55.41 199 ARG A O 1
ATOM 1613 N N . ARG A 1 200 ? -48.780 -0.921 -11.153 1.00 54.88 200 ARG A N 1
ATOM 1614 C CA . ARG A 1 200 ? -49.741 0.105 -10.696 1.00 54.88 200 ARG A CA 1
ATOM 1615 C C . ARG A 1 200 ? -50.568 0.703 -11.840 1.00 54.88 200 ARG A C 1
ATOM 1617 O O . ARG A 1 200 ? -51.766 0.891 -11.660 1.00 54.88 200 ARG A O 1
ATOM 1624 N N . LYS A 1 201 ? -49.983 0.930 -13.025 1.00 56.06 201 LYS A N 1
ATOM 1625 C CA . LYS A 1 201 ? -50.733 1.422 -14.201 1.00 56.06 201 LYS A CA 1
ATOM 1626 C C . LYS A 1 201 ? -51.701 0.389 -14.796 1.00 56.06 201 LYS A C 1
ATOM 1628 O O . LYS A 1 201 ? -52.732 0.779 -15.330 1.00 56.06 201 LYS A O 1
ATOM 1633 N N . GLY A 1 202 ? -51.419 -0.911 -14.673 1.00 50.12 202 GLY A N 1
ATOM 1634 C CA . GLY A 1 202 ? -52.262 -1.974 -15.241 1.00 50.12 202 GLY A CA 1
ATOM 1635 C C . GLY A 1 202 ? -53.547 -2.310 -14.466 1.00 50.12 202 GLY A C 1
ATOM 1636 O O . GLY A 1 202 ? -54.415 -2.982 -15.013 1.00 50.12 202 GLY A O 1
ATOM 1637 N N . LYS A 1 203 ? -53.701 -1.861 -13.211 1.00 54.00 203 LYS A N 1
ATOM 1638 C CA . LYS A 1 203 ? -54.868 -2.197 -12.365 1.00 54.00 203 LYS A CA 1
ATOM 1639 C C . LYS A 1 203 ? -55.995 -1.150 -12.358 1.00 54.00 203 LYS A C 1
ATOM 1641 O O . LYS A 1 203 ? -57.020 -1.392 -11.734 1.00 54.00 203 LYS A O 1
ATOM 1646 N N . GLY A 1 204 ? -55.831 -0.014 -13.041 1.00 46.75 204 GLY A N 1
ATOM 1647 C CA . GLY A 1 204 ? -56.745 1.135 -12.937 1.00 46.75 204 GLY A CA 1
ATOM 1648 C C . GLY A 1 204 ? -57.853 1.257 -13.990 1.00 46.75 204 GLY A C 1
ATOM 1649 O O . GLY A 1 204 ? -58.553 2.262 -13.981 1.00 46.75 204 GLY A O 1
ATOM 1650 N N . GLY A 1 205 ? -58.026 0.308 -14.913 1.00 48.97 205 GLY A N 1
ATOM 1651 C CA . GLY A 1 205 ? -58.894 0.541 -16.075 1.00 48.97 205 GLY A CA 1
ATOM 1652 C C . GLY A 1 205 ? -59.688 -0.667 -16.541 1.00 48.97 205 GLY A C 1
ATOM 1653 O O . GLY A 1 205 ? -59.379 -1.216 -17.594 1.00 48.97 205 GLY A O 1
ATOM 1654 N N . ARG A 1 206 ? -60.740 -1.058 -15.808 1.00 46.78 206 ARG A N 1
ATOM 1655 C CA . ARG A 1 206 ? -61.877 -1.775 -16.415 1.00 46.78 206 ARG A CA 1
ATOM 1656 C C . ARG A 1 206 ? -63.130 -1.748 -15.535 1.00 46.78 206 ARG A C 1
ATOM 1658 O O . ARG A 1 206 ? -63.211 -2.500 -14.571 1.00 46.78 206 ARG A O 1
ATOM 1665 N N . LYS A 1 207 ? -64.090 -0.902 -15.925 1.00 41.97 207 LYS A N 1
ATOM 1666 C CA . LYS A 1 207 ? -65.567 -1.027 -15.834 1.00 41.97 207 LYS A CA 1
ATOM 1667 C C . LYS A 1 207 ? -66.166 0.382 -15.929 1.00 41.97 207 LYS A C 1
ATOM 1669 O O . LYS A 1 207 ? -65.640 1.283 -15.297 1.00 41.97 207 LYS A O 1
ATOM 1674 N N . THR A 1 208 ? -67.241 0.693 -16.640 1.00 42.12 208 THR A N 1
ATOM 1675 C CA . THR A 1 208 ? -68.056 0.071 -17.701 1.00 42.12 208 THR A CA 1
ATOM 1676 C C . THR A 1 208 ? -68.992 1.212 -18.128 1.00 42.12 208 THR A C 1
ATOM 1678 O O . THR A 1 208 ? -69.464 1.940 -17.257 1.00 42.12 208 THR A O 1
ATOM 1681 N N . ARG A 1 209 ? -69.267 1.396 -19.424 1.00 41.94 209 ARG A N 1
ATOM 1682 C CA . ARG A 1 209 ? -70.285 2.346 -19.908 1.00 41.94 209 ARG A CA 1
ATOM 1683 C C . ARG A 1 209 ? -71.463 1.555 -20.495 1.00 41.94 209 ARG A C 1
ATOM 1685 O O . ARG A 1 209 ? -71.283 0.858 -21.485 1.00 41.94 209 ARG A O 1
ATOM 1692 N N . SER A 1 210 ? -72.622 1.671 -19.854 1.00 40.31 210 SER A N 1
ATOM 1693 C CA . SER A 1 210 ? -73.995 1.407 -20.331 1.00 40.31 210 SER A CA 1
ATOM 1694 C C . SER A 1 210 ? -74.892 2.146 -19.324 1.00 40.31 210 SER A C 1
ATOM 1696 O O . SER A 1 210 ? -74.636 2.016 -18.131 1.00 40.31 210 SER A O 1
ATOM 1698 N N . HIS A 1 211 ? -75.865 2.990 -19.639 1.00 35.75 211 HIS A N 1
ATOM 1699 C CA . HIS A 1 211 ? -76.856 3.022 -20.709 1.00 35.75 211 HIS A CA 1
ATOM 1700 C C . HIS A 1 211 ? -77.333 4.476 -20.883 1.00 35.75 211 HIS A C 1
ATOM 1702 O O . HIS A 1 211 ? -77.424 5.196 -19.887 1.00 35.75 211 HIS A O 1
ATOM 1708 N N . ALA A 1 212 ? -77.686 4.855 -22.109 1.00 38.41 212 ALA A N 1
ATOM 1709 C CA . ALA A 1 212 ? -78.999 5.393 -22.479 1.00 38.41 212 ALA A CA 1
ATOM 1710 C C . ALA A 1 212 ? -79.084 5.349 -24.007 1.00 38.41 212 ALA A C 1
ATOM 1712 O O . ALA A 1 212 ? -78.194 5.952 -24.648 1.00 38.41 212 ALA A O 1
#

Organism: Aegilops tauschii (NCBI:txid37682)

Radius of gyration: 24.01 Å; chains: 1; bounding box: 97×42×53 Å

pLDDT: mean 71.1, std 15.65, range [31.94, 90.25]

Foldseek 3Di:
DDPCPQWAWLAPAFDDDPQKTWTWTQGPVVLFIWIWIWHDDPDTDIDIATDDPVQRADPQARWEWDADPVRWIWIWTDHPQAQKIWIWTFDDDDDVPDRTDIDGTDIDGQDDDPVCVPPPDRFHKYWLYDDPQWTWIATPQQWIWIAHNVHNYIDTDPVDPSDDRVGCVSVVVRVPPVVVVVVVVVVPVVPVVVVVVVVVVVPPDDDDDDDD

Secondary structure (DSSP, 8-state):
-------EES-SSPEEETTEEEEEEEETTTTEEEEEEEE-SSS-EEEEEEPPGGG---TT---EEEE-TTS-EEEEEE-TTSSEEEEEEEES---TTS--EEEEEEEEE-B--GGGTTS-S---EEEEEEETTEEEEEETTS-EEEEETTT-BEEE-TT---PPTT-HHHHHHHHS-HHHHHHHHHTSHHHHHHHHHHHHHTTS--------

Sequence (212 aa):
MWGNTIGSFCQTDAVVCHGVAYWLFHDDKERCFRIVKLMIGQDDYLRFTWLPDEMLPDRDHRPCLRLNSDDTLSVLQMQETGSRLQIWRQEGQESFYDSSQWLHPQTIELIQPYWKKTTQGKDTLSILGEKCGKLLVMDGRGRVYTADLETGAMKEVADGPHARPNSPLDAVLLEMDWPAFFVSRLGIDSGEEAARRRRRKGKGGRKTRSHA